Protein AF-A0A553FV19-F1 (afdb_monomer)

Foldseek 3Di:
DPPQDPVRVVLLVVLVVVVVVLQVQLQCQQLVVWQLVVLVVVLVVVVVVDDDDPSPVSSVVSSVVSSVRSSVVSNVVNVVSVVVSVVVVVVVLVVVCLVCQVVQHWRDDDQWTWHADPVRAIEIEGPDQQDPDPDDDPVSQVVVQVVSVVVVVVSCVDPVVVVSLQPHWYKYFYDHPDPDPDGPDIDTDHSDD

Nearest PDB structures (foldseek):
  4nzv-assembly1_B  TM=3.426E-01  e=8.659E+00  Thermotoga maritima MSB8

Solvent-accessible surface area (backbone atoms only — not comparable to full-atom values): 10678 Å² total; per-residue (Å²): 126,82,82,65,49,72,68,53,51,53,44,50,63,54,44,61,61,45,61,80,39,48,68,63,49,19,41,46,57,3,21,58,68,39,7,44,55,52,23,50,53,53,48,55,58,47,60,78,73,54,92,73,99,51,65,66,63,53,47,49,52,35,39,50,52,30,28,56,54,11,38,55,51,10,47,52,52,49,54,55,53,50,52,53,51,52,52,51,53,49,53,56,50,50,54,52,34,54,52,35,26,74,73,60,36,74,25,80,54,98,58,34,32,34,30,45,46,98,86,59,28,37,39,38,30,63,61,63,78,87,63,96,57,100,72,81,48,73,65,58,55,49,54,50,46,53,47,51,52,50,54,50,54,57,54,48,70,38,69,67,54,31,63,71,43,57,87,31,51,31,35,42,36,36,63,70,78,58,93,63,92,63,59,79,42,75,46,81,44,75,61,78,131

Secondary structure (DSSP, 8-state):
-----HHHHHHHHHHHHHHTTHHHHHIIIIIIIIIHHHHHHHHHHHHTT--SS-HHHHHHHHHHHHHHHHHHHHHHHHHHHHHHHHHHHHHHHHHHHHHHHHTTPPEEETTEEEEE-TTSPEEEEE-S----SSS--HHHHHHHHHHHHHHHHHHTTSHHHHHHHTTSEEEEEE--SSS--S-SEEEEEE---

Sequence (193 aa):
MKELNEKQEAFYTKWEQRRKKKWSYVFLQGSVYWGIPVALINFFIESQIEQEDMQFLRFLIYLLTFGIGGIWIGLSSYKRVDASYLALQDDDEIERGISEISKGNTWNYENLLIRQDIQKALIVQNDLLWFDDDQISAQQTDECFEQLMSDFSRLQKNKQFQQYAKHREVKIQVFDNSENEIPLKEKVVYTVC

Mean predicted aligned error: 10.63 Å

Radius of gyration: 26.41 Å; Cα contacts (8 Å, |Δi|>4): 235; chains: 1; bounding box: 60×36×71 Å

pLDDT: mean 83.48, std 10.31, range [43.62, 93.94]

Structure (mmCIF, N/CA/C/O backbone):
data_AF-A0A553FV19-F1
#
_entry.id   AF-A0A553FV19-F1
#
loop_
_atom_site.group_PDB
_atom_site.id
_atom_site.type_symbol
_atom_site.label_atom_id
_atom_site.label_alt_id
_atom_site.label_comp_id
_atom_site.label_asym_id
_atom_site.label_entity_id
_atom_site.label_seq_id
_atom_site.pdbx_PDB_ins_code
_atom_site.Cartn_x
_atom_site.Cartn_y
_atom_site.Cartn_z
_atom_site.occupancy
_atom_site.B_iso_or_equiv
_atom_site.auth_seq_id
_atom_site.auth_comp_id
_atom_site.auth_asym_id
_atom_site.auth_atom_id
_atom_site.pdbx_PDB_model_num
ATOM 1 N N . MET A 1 1 ? -18.075 6.273 -2.280 1.00 43.62 1 MET A N 1
ATOM 2 C CA . MET A 1 1 ? -17.156 5.973 -3.388 1.00 43.62 1 MET A CA 1
ATOM 3 C C . MET A 1 1 ? -16.878 7.282 -4.083 1.00 43.62 1 MET A C 1
ATOM 5 O O . MET A 1 1 ? -17.820 7.858 -4.620 1.00 43.62 1 MET A O 1
ATOM 9 N N . LYS A 1 2 ? -15.641 7.788 -4.033 1.00 49.22 2 LYS A N 1
ATOM 10 C CA . LYS A 1 2 ? -15.194 8.699 -5.090 1.00 49.22 2 LYS A CA 1
ATOM 11 C C . LYS A 1 2 ? -15.482 8.001 -6.415 1.00 49.22 2 LYS A C 1
ATOM 13 O O . LYS A 1 2 ? -15.087 6.851 -6.590 1.00 49.22 2 LYS A O 1
ATOM 18 N N . GLU A 1 3 ? -16.208 8.648 -7.316 1.00 48.66 3 GLU A N 1
ATOM 19 C CA . GLU A 1 3 ? -16.213 8.185 -8.698 1.00 48.66 3 GLU A CA 1
ATOM 20 C C . GLU A 1 3 ? -14.765 8.290 -9.174 1.00 48.66 3 GLU A C 1
ATOM 22 O O . GLU A 1 3 ? -14.228 9.390 -9.338 1.00 48.66 3 GLU A O 1
ATOM 27 N N . LEU A 1 4 ? -14.098 7.139 -9.289 1.00 60.16 4 LEU A N 1
ATOM 28 C CA . LEU A 1 4 ? -12.822 7.059 -9.974 1.00 60.16 4 LEU A CA 1
ATOM 29 C C . LEU A 1 4 ? -13.063 7.666 -11.349 1.00 60.16 4 LEU A C 1
ATOM 31 O O . LEU A 1 4 ? -13.969 7.259 -12.074 1.00 60.16 4 LEU A O 1
ATOM 35 N N . ASN A 1 5 ? -12.272 8.674 -11.703 1.00 73.94 5 ASN A N 1
ATOM 36 C CA . ASN A 1 5 ? -12.310 9.183 -13.063 1.00 73.94 5 ASN A CA 1
ATOM 37 C C . ASN A 1 5 ? -12.036 7.993 -13.999 1.00 73.94 5 ASN A C 1
ATOM 39 O O . ASN A 1 5 ? -11.168 7.177 -13.683 1.00 73.94 5 ASN A O 1
ATOM 43 N N . GLU A 1 6 ? -12.701 7.904 -15.152 1.00 73.75 6 GLU A N 1
ATOM 44 C CA . GLU A 1 6 ? -12.475 6.843 -16.151 1.00 73.75 6 GLU A CA 1
ATOM 45 C C . GLU A 1 6 ? -10.972 6.598 -16.412 1.00 73.75 6 GLU A C 1
ATOM 47 O O . GLU A 1 6 ? -10.518 5.472 -16.623 1.00 73.75 6 GLU A O 1
ATOM 52 N N . LYS A 1 7 ? -10.155 7.659 -16.331 1.00 70.75 7 LYS A N 1
ATOM 53 C CA . LYS A 1 7 ? -8.689 7.587 -16.434 1.00 70.75 7 LYS A CA 1
ATOM 54 C C . LYS A 1 7 ? -8.017 6.802 -15.302 1.00 70.75 7 LYS A C 1
ATOM 56 O O . LYS A 1 7 ? -7.036 6.106 -15.561 1.00 70.75 7 LYS A O 1
ATOM 61 N N . GLN A 1 8 ? -8.489 6.942 -14.066 1.00 70.50 8 GLN A N 1
ATOM 62 C CA . GLN A 1 8 ? -7.958 6.251 -12.889 1.00 70.50 8 GLN A CA 1
ATOM 63 C C . GLN A 1 8 ? -8.361 4.778 -12.898 1.00 70.50 8 GLN A C 1
ATOM 65 O O . GLN A 1 8 ? -7.503 3.922 -12.709 1.00 70.50 8 GLN A O 1
ATOM 70 N N . GLU A 1 9 ? -9.614 4.466 -13.223 1.00 74.88 9 GLU A N 1
ATOM 71 C CA . GLU A 1 9 ? -10.091 3.082 -13.341 1.00 74.88 9 GLU A CA 1
ATOM 72 C C . GLU A 1 9 ? -9.362 2.323 -14.468 1.00 74.88 9 GLU A C 1
ATOM 74 O O . GLU A 1 9 ? -8.873 1.199 -14.292 1.00 74.88 9 GLU A O 1
ATOM 79 N N . ALA A 1 10 ? -9.170 2.986 -15.614 1.00 79.88 10 ALA A N 1
ATOM 80 C CA . ALA A 1 10 ? -8.362 2.452 -16.703 1.00 79.88 10 ALA A CA 1
ATOM 81 C C . ALA A 1 10 ? -6.883 2.287 -16.313 1.00 79.88 10 ALA A C 1
ATOM 83 O O . ALA A 1 10 ? -6.233 1.350 -16.785 1.00 79.88 10 ALA A O 1
ATOM 84 N N . PHE A 1 11 ? -6.330 3.181 -15.484 1.00 83.56 11 PHE A N 1
ATOM 85 C CA . PHE A 1 11 ? -4.976 3.039 -14.946 1.00 83.56 11 PHE A CA 1
ATOM 86 C C . PHE A 1 11 ? -4.872 1.818 -14.027 1.00 83.56 11 PHE A C 1
ATOM 88 O O . PHE A 1 11 ? -3.982 1.000 -14.250 1.00 83.56 11 PHE A O 1
ATOM 95 N N . TYR A 1 12 ? -5.796 1.653 -13.078 1.00 77.81 12 TYR A N 1
ATOM 96 C CA . TYR A 1 12 ? -5.850 0.528 -12.140 1.00 77.81 12 TYR A CA 1
ATOM 97 C C . TYR A 1 12 ? -5.850 -0.817 -12.859 1.00 77.81 12 TYR A C 1
ATOM 99 O O . TYR A 1 12 ? -4.922 -1.613 -12.707 1.00 77.81 12 TYR A O 1
ATOM 107 N N . THR A 1 13 ? -6.841 -1.020 -13.726 1.00 80.62 13 THR A N 1
ATOM 108 C CA . THR A 1 13 ? -7.038 -2.288 -14.439 1.00 80.62 13 THR A CA 1
ATOM 109 C C . THR A 1 13 ? -5.826 -2.629 -15.312 1.00 80.62 13 THR A C 1
ATOM 111 O O . THR A 1 13 ? -5.372 -3.774 -15.380 1.00 80.62 13 THR A O 1
ATOM 114 N N . LYS A 1 14 ? -5.240 -1.622 -15.977 1.00 84.56 14 LYS A N 1
ATOM 115 C CA . LYS A 1 14 ? -4.043 -1.818 -16.808 1.00 84.56 14 LYS A CA 1
ATOM 116 C C . LYS A 1 14 ? -2.791 -2.056 -15.969 1.00 84.56 14 LYS A C 1
ATOM 118 O O . LYS A 1 14 ? -1.930 -2.832 -16.389 1.00 84.56 14 LYS A O 1
ATOM 123 N N . TRP A 1 15 ? -2.638 -1.373 -14.835 1.00 88.38 15 TRP A N 1
ATOM 124 C CA . TRP A 1 15 ? -1.456 -1.509 -13.987 1.00 88.38 15 TRP A CA 1
ATOM 125 C C . TRP A 1 15 ? -1.430 -2.853 -13.270 1.00 88.38 15 TRP A C 1
ATOM 127 O O . TRP A 1 15 ? -0.384 -3.498 -13.263 1.00 88.38 15 TRP A O 1
ATOM 137 N N . GLU A 1 16 ? -2.573 -3.341 -12.789 1.00 86.75 16 GLU A N 1
ATOM 138 C CA . GLU A 1 16 ? -2.696 -4.662 -12.167 1.00 86.75 16 GLU A CA 1
ATOM 139 C C . GLU A 1 16 ? -2.162 -5.775 -13.092 1.00 86.75 16 GLU A C 1
ATOM 141 O O . GLU A 1 16 ? -1.359 -6.625 -12.690 1.00 86.75 16 GLU A O 1
ATOM 146 N N . GLN A 1 17 ? -2.521 -5.723 -14.378 1.00 86.06 17 GLN A N 1
ATOM 147 C CA . GLN A 1 17 ? -2.015 -6.657 -15.387 1.00 86.06 17 GLN A CA 1
ATOM 148 C C . GLN A 1 17 ? -0.510 -6.487 -15.652 1.00 86.06 17 GLN A C 1
ATOM 150 O O . GLN A 1 17 ? 0.209 -7.474 -15.832 1.00 86.06 17 GLN A O 1
ATOM 155 N N . ARG A 1 18 ? -0.012 -5.244 -15.680 1.00 85.94 18 ARG A N 1
ATOM 156 C CA . ARG A 1 18 ? 1.409 -4.931 -15.930 1.00 85.94 18 ARG A CA 1
ATOM 157 C C . ARG A 1 18 ? 2.309 -5.327 -14.762 1.00 85.94 18 ARG A C 1
ATOM 159 O O . ARG A 1 18 ? 3.419 -5.798 -15.004 1.00 85.94 18 ARG A O 1
ATOM 166 N N . ARG A 1 19 ? 1.823 -5.217 -13.523 1.00 85.50 19 ARG A N 1
ATOM 167 C CA . ARG A 1 19 ? 2.532 -5.596 -12.291 1.00 85.50 19 ARG A CA 1
ATOM 168 C C . ARG A 1 19 ? 2.966 -7.063 -12.306 1.00 85.50 19 ARG A C 1
ATOM 170 O O . ARG A 1 19 ? 4.108 -7.379 -11.981 1.00 85.50 19 ARG A O 1
ATOM 177 N N . LYS A 1 20 ? 2.097 -7.953 -12.804 1.00 89.12 20 LYS A N 1
ATOM 178 C CA . LYS A 1 20 ? 2.387 -9.392 -12.978 1.00 89.12 20 LYS A CA 1
ATOM 179 C C . LYS A 1 20 ? 3.544 -9.658 -13.952 1.00 89.12 20 LYS A C 1
ATOM 181 O O . LYS A 1 20 ? 4.182 -10.702 -13.880 1.00 89.12 20 LYS A O 1
ATOM 186 N N . LYS A 1 21 ? 3.848 -8.711 -14.848 1.00 90.31 21 LYS A N 1
ATOM 187 C CA . LYS A 1 21 ? 4.920 -8.792 -15.855 1.00 90.31 21 LYS A CA 1
ATOM 188 C C . LYS A 1 21 ? 6.006 -7.735 -15.617 1.00 90.31 21 LYS A C 1
ATOM 190 O O . LYS A 1 21 ? 6.441 -7.060 -16.551 1.00 90.31 21 LYS A O 1
ATOM 195 N N . LYS A 1 22 ? 6.468 -7.610 -14.366 1.00 89.31 22 LYS A N 1
ATOM 196 C CA . LYS A 1 22 ? 7.481 -6.630 -13.925 1.00 89.31 22 LYS A CA 1
ATOM 197 C C . LYS A 1 22 ? 8.667 -6.497 -14.884 1.00 89.31 22 LYS A C 1
ATOM 199 O O . LYS A 1 22 ? 8.956 -5.397 -15.347 1.00 89.31 22 LYS A O 1
ATOM 204 N N . TRP A 1 23 ? 9.344 -7.600 -15.206 1.00 90.56 23 TRP A N 1
ATOM 205 C CA . TRP A 1 23 ? 10.540 -7.563 -16.056 1.00 90.56 23 TRP A CA 1
ATOM 206 C C . TRP A 1 23 ? 10.242 -7.121 -17.487 1.00 90.56 23 TRP A C 1
ATOM 208 O O . TRP A 1 23 ? 11.022 -6.367 -18.061 1.00 90.56 23 TRP A O 1
ATOM 218 N N . SER A 1 24 ? 9.086 -7.499 -18.036 1.00 91.25 24 SER A N 1
ATOM 219 C CA . SER A 1 24 ? 8.654 -7.027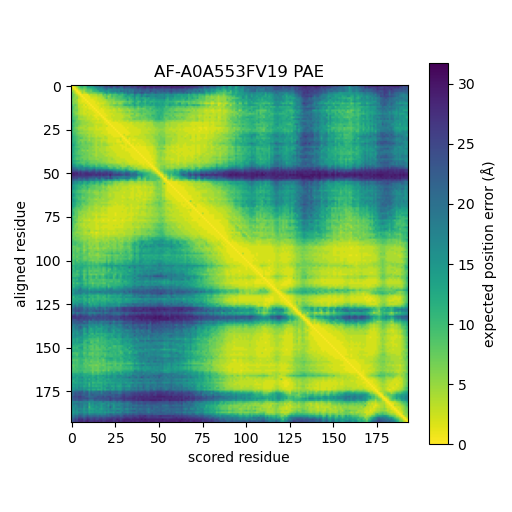 -19.353 1.00 91.25 24 SER A CA 1
ATOM 220 C C . SER A 1 24 ? 8.411 -5.517 -19.356 1.00 91.25 24 SER A C 1
ATOM 222 O O . SER A 1 24 ? 8.826 -4.841 -20.290 1.00 91.25 24 SER A O 1
ATOM 224 N N . TYR A 1 25 ? 7.791 -4.970 -18.303 1.00 92.00 25 TYR A N 1
ATOM 225 C CA . TYR A 1 25 ? 7.606 -3.522 -18.169 1.00 92.00 25 TYR A CA 1
ATOM 226 C C . TYR A 1 25 ? 8.943 -2.785 -18.042 1.00 92.00 25 TYR A C 1
ATOM 228 O O . TYR A 1 25 ? 9.172 -1.808 -18.750 1.00 92.00 25 TYR A O 1
ATOM 236 N N . VAL A 1 26 ? 9.830 -3.270 -17.168 1.00 92.00 26 VAL A N 1
ATOM 237 C CA . VAL A 1 26 ? 11.162 -2.688 -16.942 1.00 92.00 26 VAL A CA 1
ATOM 238 C C . VAL A 1 26 ? 11.979 -2.683 -18.230 1.00 92.00 26 VAL A C 1
ATOM 240 O O . VAL A 1 26 ? 12.574 -1.664 -18.562 1.00 92.00 26 VAL A O 1
ATOM 243 N N . PHE A 1 27 ? 11.971 -3.784 -18.980 1.00 91.69 27 PHE A N 1
ATOM 244 C CA . PHE A 1 27 ? 12.678 -3.879 -20.252 1.00 91.69 27 PHE A CA 1
ATOM 245 C C . PHE A 1 27 ? 12.091 -2.935 -21.308 1.00 91.69 27 PHE A C 1
ATOM 247 O O . PHE A 1 27 ? 12.831 -2.209 -21.967 1.00 91.69 27 PHE A O 1
ATOM 254 N N . LEU A 1 28 ? 10.761 -2.892 -21.443 1.00 90.62 28 LEU A N 1
ATOM 255 C CA . LEU A 1 28 ? 10.096 -2.043 -22.430 1.00 90.62 28 LEU A CA 1
ATOM 256 C C . LEU A 1 28 ? 10.312 -0.549 -22.131 1.00 90.62 28 LEU A C 1
ATOM 258 O O . LEU A 1 28 ? 10.735 0.207 -22.997 1.00 90.62 28 LEU A O 1
ATOM 262 N N . GLN A 1 29 ? 10.055 -0.119 -20.896 1.00 88.94 29 GLN A N 1
ATOM 263 C CA . GLN A 1 29 ? 10.184 1.287 -20.500 1.00 88.94 29 GLN A CA 1
ATOM 264 C C . GLN A 1 29 ? 11.634 1.732 -20.351 1.00 88.94 29 GLN A C 1
ATOM 266 O O . GLN A 1 29 ? 11.970 2.871 -20.654 1.00 88.94 29 GLN A O 1
ATOM 271 N N . GLY A 1 30 ? 12.485 0.835 -19.868 1.00 90.88 30 GLY A N 1
ATOM 272 C CA . GLY A 1 30 ? 13.884 1.112 -19.613 1.00 90.88 30 GLY A CA 1
ATOM 273 C C . GLY A 1 30 ? 14.743 0.955 -20.856 1.00 90.88 30 GLY A C 1
ATOM 274 O O . GLY A 1 30 ? 15.310 1.914 -21.362 1.00 90.88 30 GLY A O 1
ATOM 275 N N . SER A 1 31 ? 14.861 -0.264 -21.366 1.00 90.06 31 SER A N 1
ATOM 276 C CA . SER A 1 31 ? 15.775 -0.560 -22.469 1.00 90.06 31 SER A CA 1
ATOM 277 C C . SER A 1 31 ? 15.197 -0.152 -23.824 1.00 90.06 31 SER A C 1
ATOM 279 O O . SER A 1 31 ? 15.907 0.464 -24.608 1.00 90.06 31 SER A O 1
ATOM 281 N N . VAL A 1 32 ? 13.920 -0.438 -24.105 1.00 90.25 32 VAL A N 1
ATOM 282 C CA . VAL A 1 32 ? 13.342 -0.198 -25.443 1.00 90.25 32 VAL A CA 1
ATOM 283 C C . VAL A 1 32 ? 12.969 1.266 -25.669 1.00 90.25 32 VAL A C 1
ATOM 285 O O . VAL A 1 32 ? 13.338 1.824 -26.695 1.00 90.25 32 VAL A O 1
ATOM 288 N N . TYR A 1 33 ? 12.261 1.905 -24.736 1.00 90.12 33 TYR A N 1
ATOM 289 C CA . TYR A 1 33 ? 11.826 3.298 -24.903 1.00 90.12 33 TYR A CA 1
ATOM 290 C C . TYR A 1 33 ? 12.863 4.339 -24.498 1.00 90.12 33 TYR A C 1
ATOM 292 O O . TYR A 1 33 ? 12.739 5.490 -24.909 1.00 90.12 33 TYR A O 1
ATOM 300 N N . TRP A 1 34 ? 13.875 3.962 -23.717 1.00 90.25 34 TRP A N 1
ATOM 301 C CA . TRP A 1 34 ? 14.897 4.904 -23.269 1.00 90.25 34 TRP A CA 1
ATOM 302 C C . TRP A 1 34 ? 16.298 4.495 -23.730 1.00 90.25 34 TRP A C 1
ATOM 304 O O . TRP A 1 34 ? 16.927 5.233 -24.482 1.00 90.25 34 TRP A O 1
ATOM 314 N N . GLY A 1 35 ? 16.762 3.296 -23.373 1.00 89.50 35 GLY A N 1
ATOM 315 C CA . GLY A 1 35 ? 18.122 2.834 -23.671 1.00 89.50 35 GLY A CA 1
ATOM 316 C C . GLY A 1 35 ? 18.469 2.814 -25.163 1.00 89.50 35 GLY A C 1
ATOM 317 O O . GLY A 1 35 ? 19.481 3.383 -25.561 1.00 89.50 35 GLY A O 1
ATOM 318 N N . ILE A 1 36 ? 17.622 2.207 -26.001 1.00 89.69 36 ILE A N 1
ATOM 319 C CA . ILE A 1 36 ? 17.848 2.108 -27.452 1.00 89.69 36 ILE A CA 1
ATOM 320 C C . ILE A 1 36 ? 17.799 3.491 -28.127 1.00 89.69 36 ILE A C 1
ATOM 322 O O . ILE A 1 36 ? 18.748 3.812 -28.841 1.00 89.69 36 ILE A O 1
ATOM 326 N N . PRO A 1 37 ? 16.778 4.346 -27.908 1.00 92.94 37 PRO A N 1
ATOM 327 C CA . PRO A 1 37 ? 16.766 5.695 -28.470 1.00 92.94 37 PRO A CA 1
ATOM 328 C C . PRO A 1 37 ? 17.980 6.530 -28.067 1.00 92.94 37 PRO A C 1
ATOM 330 O O . PRO A 1 37 ? 18.573 7.187 -28.917 1.00 92.94 37 PRO A O 1
ATOM 333 N N . VAL A 1 38 ? 18.394 6.472 -26.798 1.00 91.69 38 VAL A N 1
ATOM 334 C CA . VAL A 1 38 ? 19.574 7.206 -26.319 1.00 91.69 38 VAL A CA 1
ATOM 335 C C . VAL A 1 38 ? 20.852 6.667 -26.962 1.00 91.69 38 VAL A C 1
ATOM 337 O O . VAL A 1 38 ? 21.684 7.464 -27.396 1.00 91.69 38 VAL A O 1
ATOM 340 N N . ALA A 1 39 ? 20.995 5.345 -27.092 1.00 91.19 39 ALA A N 1
ATOM 341 C CA . ALA A 1 39 ? 22.121 4.735 -27.797 1.00 91.19 39 ALA A CA 1
ATOM 342 C C . ALA A 1 39 ? 22.187 5.176 -29.262 1.00 91.19 39 ALA A C 1
ATOM 344 O O . ALA A 1 39 ? 23.255 5.547 -29.738 1.00 91.19 39 ALA A O 1
ATOM 345 N N . LEU A 1 40 ? 21.046 5.183 -29.959 1.00 90.19 40 LEU A N 1
ATOM 346 C CA . LEU A 1 40 ? 20.956 5.624 -31.349 1.00 90.19 40 LEU A CA 1
ATOM 347 C C . LEU A 1 40 ? 21.338 7.097 -31.493 1.00 90.19 40 LEU A C 1
ATOM 349 O O . LEU A 1 40 ? 22.158 7.422 -32.342 1.00 90.19 40 LEU A O 1
ATOM 353 N N . ILE A 1 41 ? 20.792 7.983 -30.654 1.00 90.75 41 ILE A N 1
ATOM 354 C CA . ILE A 1 41 ? 21.096 9.420 -30.704 1.00 90.75 41 ILE A CA 1
ATOM 355 C C . ILE A 1 41 ? 22.592 9.669 -30.483 1.00 90.75 41 ILE A C 1
ATOM 357 O O . ILE A 1 41 ? 23.204 10.394 -31.264 1.00 90.75 41 ILE A O 1
ATOM 361 N N . ASN A 1 42 ? 23.188 9.051 -29.458 1.00 88.25 42 ASN A N 1
ATOM 362 C CA . ASN A 1 42 ? 24.617 9.214 -29.179 1.00 88.25 42 ASN A CA 1
ATOM 363 C C . ASN A 1 42 ? 25.476 8.679 -30.326 1.00 88.25 42 ASN A C 1
ATOM 365 O O . ASN A 1 42 ? 26.388 9.367 -30.777 1.00 88.25 42 ASN A O 1
ATOM 369 N N . PHE A 1 43 ? 25.131 7.503 -30.853 1.00 88.12 43 PHE A N 1
ATOM 370 C CA . PHE A 1 43 ? 25.820 6.926 -31.999 1.00 88.12 43 PHE A CA 1
ATOM 371 C C . PHE A 1 43 ? 25.748 7.835 -33.234 1.00 88.12 43 PHE A C 1
ATOM 373 O O . PHE A 1 43 ? 26.764 8.063 -33.885 1.00 88.12 43 PHE A O 1
ATOM 380 N N . PHE A 1 44 ? 24.577 8.405 -33.541 1.00 86.12 44 PHE A N 1
ATOM 381 C CA . PHE A 1 44 ? 24.431 9.328 -34.666 1.00 86.12 44 PHE A CA 1
ATOM 382 C C . PHE A 1 44 ? 25.269 10.595 -34.488 1.00 86.12 44 PHE A C 1
ATOM 384 O O . PHE A 1 44 ? 25.926 11.003 -35.441 1.00 86.12 44 PHE A O 1
ATOM 391 N N . ILE A 1 45 ? 25.291 11.189 -33.291 1.00 85.88 45 ILE A N 1
ATOM 392 C CA . ILE A 1 45 ? 26.093 12.389 -33.010 1.00 85.88 45 ILE A CA 1
ATOM 393 C C . ILE A 1 45 ? 27.584 12.105 -33.220 1.00 85.88 45 ILE A C 1
ATOM 395 O O . ILE A 1 45 ? 28.256 12.857 -33.919 1.00 85.88 45 ILE A O 1
ATOM 399 N N . GLU A 1 46 ? 28.095 11.006 -32.667 1.00 82.62 46 GLU A N 1
ATOM 400 C CA . GLU A 1 46 ? 29.516 10.660 -32.782 1.00 82.62 46 GLU A CA 1
ATOM 401 C C . GLU A 1 46 ? 29.904 10.248 -34.206 1.00 82.62 46 GLU A C 1
ATOM 403 O O . GLU A 1 46 ? 30.973 10.617 -34.683 1.00 82.62 46 GLU A O 1
ATOM 408 N N . SER A 1 47 ? 29.011 9.570 -34.936 1.00 79.62 47 SER A N 1
ATOM 409 C CA . SER A 1 47 ? 29.255 9.177 -36.332 1.00 79.62 47 SER A CA 1
ATOM 410 C C . SER A 1 47 ? 29.426 10.361 -37.294 1.00 79.62 47 SER A C 1
ATOM 412 O O . SER A 1 47 ? 30.017 10.202 -38.358 1.00 79.62 47 SER A O 1
ATOM 414 N N . GLN A 1 48 ? 28.920 11.547 -36.935 1.00 80.12 48 GLN A N 1
ATOM 415 C CA . GLN A 1 48 ? 29.136 12.784 -37.697 1.00 80.12 48 GLN A CA 1
ATOM 416 C C . GLN A 1 48 ? 30.496 13.433 -37.390 1.00 80.12 48 GLN A C 1
ATOM 418 O O . GLN A 1 48 ? 30.920 14.323 -38.124 1.00 80.12 48 GLN A O 1
ATOM 423 N N . ILE A 1 49 ? 31.157 13.022 -36.303 1.00 74.81 49 ILE A N 1
ATOM 424 C CA . ILE A 1 49 ? 32.379 13.640 -35.775 1.00 74.81 49 ILE A CA 1
ATOM 425 C C . ILE A 1 49 ? 33.615 12.779 -36.077 1.00 74.81 49 ILE A C 1
ATOM 427 O O . ILE A 1 49 ? 34.658 13.331 -36.418 1.00 74.81 49 ILE A O 1
ATOM 431 N N . GLU A 1 50 ? 33.513 11.447 -36.004 1.00 66.38 50 GLU A N 1
ATOM 432 C CA . GLU A 1 50 ? 34.643 10.531 -36.223 1.00 66.38 50 GLU A CA 1
ATOM 433 C C . GLU A 1 50 ? 34.466 9.660 -37.485 1.00 66.38 50 GLU A C 1
ATOM 435 O O . GLU A 1 50 ? 33.572 8.815 -37.569 1.00 66.38 50 GLU A O 1
ATOM 440 N N . GLN A 1 51 ? 35.358 9.830 -38.469 1.00 62.50 51 GLN A N 1
ATOM 441 C CA . GLN A 1 51 ? 35.549 8.899 -39.589 1.00 62.50 51 GLN A CA 1
ATOM 442 C C . GLN A 1 51 ? 36.647 7.894 -39.213 1.00 62.50 51 GLN A C 1
ATOM 444 O O . GLN A 1 51 ? 37.806 8.269 -39.300 1.00 62.50 51 GLN A O 1
ATOM 449 N N . GLU A 1 52 ? 36.301 6.664 -38.790 1.00 60.81 52 GLU A N 1
ATOM 450 C CA . GLU A 1 52 ? 37.083 5.431 -39.069 1.00 60.81 52 GLU A CA 1
ATOM 451 C C . GLU A 1 52 ? 36.483 4.117 -38.484 1.00 60.81 52 GLU A C 1
ATOM 453 O O . GLU A 1 52 ? 36.087 4.015 -37.319 1.00 60.81 52 GLU A O 1
ATOM 458 N N . ASP A 1 53 ? 36.422 3.109 -39.367 1.00 61.00 53 ASP A N 1
ATOM 459 C CA . ASP A 1 53 ? 36.510 1.631 -39.309 1.00 61.00 53 ASP A CA 1
ATOM 460 C C . ASP A 1 53 ? 35.918 0.748 -38.186 1.00 61.00 53 ASP A C 1
ATOM 462 O O . ASP A 1 53 ? 35.735 -0.448 -38.421 1.00 61.00 53 ASP A O 1
ATOM 466 N N . MET A 1 54 ? 35.516 1.249 -37.011 1.00 63.12 54 MET A N 1
ATOM 467 C CA . MET A 1 54 ? 34.898 0.405 -35.954 1.00 63.12 54 MET A CA 1
ATOM 468 C C . MET A 1 54 ? 33.488 0.837 -35.528 1.00 63.12 54 MET A C 1
ATOM 470 O O . MET A 1 54 ? 33.094 0.693 -34.367 1.00 63.12 54 MET A O 1
ATOM 474 N N . GLN A 1 55 ? 32.687 1.328 -36.473 1.00 75.69 55 GLN A N 1
ATOM 475 C CA . GLN A 1 55 ? 31.340 1.846 -36.198 1.00 75.69 55 GLN A CA 1
ATOM 476 C C . GLN A 1 55 ? 30.405 0.799 -35.561 1.00 75.69 55 GLN A C 1
ATOM 478 O O . GLN A 1 55 ? 29.659 1.114 -34.635 1.00 75.69 55 GLN A O 1
ATOM 483 N N . PHE A 1 56 ? 30.479 -0.468 -35.983 1.00 81.19 56 PHE A N 1
ATOM 484 C CA . PHE A 1 56 ? 29.589 -1.512 -35.463 1.00 81.19 56 PHE A CA 1
ATOM 485 C C . PHE A 1 56 ? 29.903 -1.920 -34.013 1.00 81.19 56 PHE A C 1
ATOM 487 O O . PHE A 1 56 ? 28.991 -2.046 -33.197 1.00 81.19 56 PHE A O 1
ATOM 494 N N . LEU A 1 57 ? 31.184 -2.093 -33.660 1.00 84.12 57 LEU A N 1
ATOM 495 C CA . LEU A 1 57 ? 31.573 -2.471 -32.295 1.00 84.12 57 LEU A CA 1
ATOM 496 C C . LEU A 1 57 ? 31.227 -1.360 -31.294 1.00 84.12 57 LEU A C 1
ATOM 498 O O . LEU A 1 57 ? 30.693 -1.644 -30.223 1.00 84.12 57 LEU A O 1
ATOM 502 N N . ARG A 1 58 ? 31.461 -0.093 -31.662 1.00 83.56 58 ARG A N 1
ATOM 503 C CA . ARG A 1 58 ? 31.065 1.058 -30.836 1.00 83.56 58 ARG A CA 1
ATOM 504 C C . ARG A 1 58 ? 29.555 1.146 -30.660 1.00 83.56 58 ARG A C 1
ATOM 506 O O . ARG A 1 58 ? 29.086 1.355 -29.544 1.00 83.56 58 ARG A O 1
ATOM 513 N N . PHE A 1 59 ? 28.789 0.910 -31.724 1.00 85.56 59 PHE A N 1
ATOM 514 C CA . PHE A 1 59 ? 27.333 0.849 -31.629 1.00 85.56 59 PHE A CA 1
ATOM 515 C C . PHE A 1 59 ? 26.864 -0.221 -30.630 1.00 85.56 59 PHE A C 1
ATOM 517 O O . PHE A 1 59 ? 26.003 0.055 -29.795 1.00 85.56 59 PHE A O 1
ATOM 524 N N . LEU A 1 60 ? 27.466 -1.416 -30.653 1.00 88.62 60 LEU A N 1
ATOM 525 C CA . LEU A 1 60 ? 27.160 -2.468 -29.677 1.00 88.62 60 LEU A CA 1
ATOM 526 C C . LEU A 1 60 ? 27.507 -2.053 -28.243 1.00 88.62 60 LEU A C 1
ATOM 528 O O . LEU A 1 60 ? 26.714 -2.301 -27.334 1.00 88.62 60 LEU A O 1
ATOM 532 N N . ILE A 1 61 ? 28.649 -1.391 -28.030 1.00 88.88 61 ILE A N 1
ATOM 533 C CA . ILE A 1 61 ? 29.036 -0.864 -26.713 1.00 88.88 61 ILE A CA 1
ATOM 534 C C . ILE A 1 61 ? 27.996 0.147 -26.216 1.00 88.88 61 ILE A C 1
ATOM 536 O O . ILE A 1 61 ? 27.566 0.057 -25.063 1.00 88.88 61 ILE A O 1
ATOM 540 N N . TYR A 1 62 ? 27.528 1.059 -27.072 1.00 88.19 62 TYR A N 1
ATOM 541 C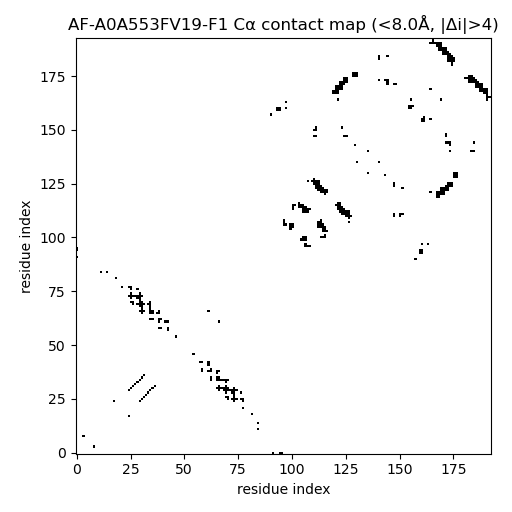 CA . TYR A 1 62 ? 26.470 2.003 -26.710 1.00 88.19 62 TYR A CA 1
ATOM 542 C C . TYR A 1 62 ? 25.154 1.314 -26.387 1.00 88.19 62 TYR A C 1
ATOM 544 O O . TYR A 1 62 ? 24.537 1.614 -25.363 1.00 88.19 62 TYR A O 1
ATOM 552 N N . LEU A 1 63 ? 24.743 0.356 -27.211 1.00 89.38 63 LEU A N 1
ATOM 553 C CA . LEU A 1 63 ? 23.502 -0.378 -27.007 1.00 89.38 63 LEU A CA 1
ATOM 554 C C . LEU A 1 63 ? 23.523 -1.167 -25.691 1.00 89.38 63 LEU A C 1
ATOM 556 O O . LEU A 1 63 ? 22.530 -1.163 -24.966 1.00 89.38 63 LEU A O 1
ATOM 560 N N . LEU A 1 64 ? 24.653 -1.783 -25.335 1.00 90.88 64 LEU A N 1
ATOM 561 C CA . LEU A 1 64 ? 24.814 -2.469 -24.051 1.00 90.88 64 LEU A CA 1
ATOM 562 C C . LEU A 1 64 ? 24.839 -1.486 -22.877 1.00 90.88 64 LEU A C 1
ATOM 564 O O . LEU A 1 64 ? 24.120 -1.683 -21.899 1.00 90.88 64 LEU A O 1
ATOM 568 N N . THR A 1 65 ? 25.615 -0.407 -22.980 1.00 90.69 65 THR A N 1
ATOM 569 C CA . THR A 1 65 ? 25.787 0.572 -21.895 1.00 90.69 65 THR A CA 1
ATOM 570 C C . THR A 1 65 ? 24.471 1.281 -21.578 1.00 90.69 65 THR A C 1
ATOM 572 O O . THR A 1 65 ? 24.009 1.270 -20.434 1.00 90.69 65 THR A O 1
ATOM 575 N N . PHE A 1 66 ? 23.807 1.834 -22.594 1.00 90.94 66 PHE A N 1
ATOM 576 C CA . PHE A 1 66 ? 22.506 2.478 -22.425 1.00 90.94 66 PHE A CA 1
ATOM 577 C C . PHE A 1 66 ? 21.373 1.470 -22.227 1.00 90.94 66 PHE A C 1
ATOM 579 O O . PHE A 1 66 ? 20.381 1.801 -21.585 1.00 90.94 66 PHE A O 1
ATOM 586 N N . GLY A 1 67 ? 21.511 0.230 -22.700 1.00 88.44 67 GLY A N 1
ATOM 587 C CA . GLY A 1 67 ? 20.577 -0.856 -22.409 1.00 88.44 67 GLY A CA 1
ATOM 588 C C . GLY A 1 67 ? 20.547 -1.207 -20.921 1.00 88.44 67 GLY A C 1
ATOM 589 O O . GLY A 1 67 ? 19.466 -1.246 -20.330 1.00 88.44 67 GLY A O 1
ATOM 590 N N . ILE A 1 68 ? 21.723 -1.387 -20.304 1.00 89.88 68 ILE A N 1
ATOM 591 C CA . ILE A 1 68 ? 21.885 -1.640 -18.862 1.00 89.88 68 ILE A CA 1
ATOM 592 C C . ILE A 1 68 ? 21.451 -0.416 -18.047 1.00 89.88 68 ILE A C 1
ATOM 594 O O . ILE A 1 68 ? 20.688 -0.555 -17.089 1.00 89.88 68 ILE A O 1
ATOM 598 N N . GLY A 1 69 ? 21.869 0.792 -18.444 1.00 89.88 69 GLY A N 1
ATOM 599 C CA . GLY A 1 69 ? 21.401 2.036 -17.819 1.00 89.88 69 GLY A CA 1
ATOM 600 C C . GLY A 1 69 ? 19.880 2.208 -17.923 1.00 89.88 69 GLY A C 1
ATOM 601 O O . GLY A 1 69 ? 19.215 2.602 -16.964 1.00 89.88 69 GLY A O 1
ATOM 602 N N . GLY A 1 70 ? 19.303 1.806 -19.055 1.00 89.62 70 GLY A N 1
ATOM 603 C CA . GLY A 1 70 ? 17.867 1.772 -19.287 1.00 89.62 70 GLY A CA 1
ATOM 604 C C . GLY A 1 70 ? 17.140 0.866 -18.296 1.00 89.62 70 GLY A C 1
ATOM 605 O O . GLY A 1 70 ? 16.116 1.271 -17.754 1.00 89.62 70 GLY A O 1
ATOM 606 N N . ILE A 1 71 ? 17.681 -0.314 -17.967 1.00 91.50 71 ILE A N 1
ATOM 607 C CA . ILE A 1 71 ? 17.081 -1.217 -16.965 1.00 91.50 71 ILE A CA 1
ATOM 608 C C . ILE A 1 71 ? 16.936 -0.517 -15.607 1.00 91.50 71 ILE A C 1
ATOM 610 O O . ILE A 1 71 ? 15.882 -0.624 -14.977 1.00 91.50 71 ILE A O 1
ATOM 614 N N . TRP A 1 72 ? 17.944 0.245 -15.170 1.00 91.75 72 TRP A N 1
ATOM 615 C CA . TRP A 1 72 ? 17.870 1.020 -13.925 1.00 91.75 72 TRP A CA 1
ATOM 616 C C . TRP A 1 72 ? 16.742 2.055 -13.946 1.00 91.75 72 TRP A C 1
ATOM 618 O O . TRP A 1 72 ? 15.976 2.165 -12.983 1.00 91.75 72 TRP A O 1
ATOM 628 N N . ILE A 1 73 ? 16.582 2.769 -15.059 1.00 90.69 73 ILE A N 1
ATOM 629 C CA . ILE A 1 73 ? 15.495 3.740 -15.244 1.00 90.69 73 ILE A CA 1
ATOM 630 C C . ILE A 1 73 ? 14.133 3.042 -15.269 1.00 90.69 73 ILE A C 1
ATOM 632 O O . ILE A 1 73 ? 13.195 3.496 -14.609 1.00 90.69 73 ILE A O 1
ATOM 636 N N . GLY A 1 74 ? 14.029 1.901 -15.952 1.00 90.62 74 GLY A N 1
ATOM 637 C CA . GLY A 1 74 ? 12.827 1.070 -15.974 1.00 90.62 74 GLY A CA 1
ATOM 638 C C . GLY A 1 74 ? 12.430 0.586 -14.577 1.00 90.62 74 GLY A C 1
ATOM 639 O O . GLY A 1 74 ? 11.255 0.656 -14.214 1.00 90.62 74 GLY A O 1
ATOM 640 N N . LEU A 1 75 ? 13.400 0.162 -13.758 1.00 92.81 75 LEU A N 1
ATOM 641 C CA . LEU A 1 75 ? 13.181 -0.233 -12.362 1.00 92.81 75 LEU A CA 1
ATOM 642 C C . LEU A 1 75 ? 12.708 0.938 -11.499 1.00 92.81 75 LEU A C 1
ATOM 644 O O . LEU A 1 75 ? 11.770 0.777 -10.718 1.00 92.81 75 LEU A O 1
ATOM 648 N N . SER A 1 76 ? 13.334 2.107 -11.641 1.00 91.38 76 SER A N 1
ATOM 649 C CA . SER A 1 76 ? 12.943 3.318 -10.911 1.00 91.38 76 SER A CA 1
ATOM 650 C C . SER A 1 76 ? 11.517 3.753 -11.271 1.00 91.38 76 SER A C 1
ATOM 652 O O . SER A 1 76 ? 10.681 3.968 -10.391 1.00 91.38 76 SER A O 1
ATOM 654 N N . SER A 1 77 ? 11.197 3.772 -12.569 1.00 90.56 77 SER A N 1
ATOM 655 C CA . SER A 1 77 ? 9.853 4.065 -13.075 1.00 90.56 77 SER A CA 1
ATOM 656 C C . SER A 1 77 ? 8.820 3.067 -12.549 1.00 90.56 77 SER A C 1
ATOM 658 O O . SER A 1 77 ? 7.781 3.481 -12.037 1.00 90.56 77 SER A O 1
ATOM 660 N N . TYR A 1 78 ? 9.122 1.763 -12.598 1.00 92.44 78 TYR A N 1
ATOM 661 C CA . TYR A 1 78 ? 8.244 0.725 -12.057 1.00 92.44 78 TYR A CA 1
ATOM 662 C C . TYR A 1 78 ? 7.952 0.957 -10.574 1.00 92.44 78 TYR A C 1
ATOM 664 O O . TYR A 1 78 ? 6.789 0.994 -10.192 1.00 92.44 78 TYR A O 1
ATOM 672 N N . LYS A 1 79 ? 8.988 1.165 -9.747 1.00 90.44 79 LYS A N 1
ATOM 673 C CA . LYS A 1 79 ? 8.817 1.399 -8.304 1.00 90.44 79 LYS A CA 1
ATOM 674 C C . LYS A 1 79 ? 7.942 2.616 -8.022 1.00 90.44 79 LYS A C 1
ATOM 676 O O . LYS A 1 79 ? 7.076 2.549 -7.159 1.00 90.44 79 LYS A O 1
ATOM 681 N N . ARG A 1 80 ? 8.150 3.713 -8.754 1.00 88.94 80 ARG A N 1
ATOM 682 C CA . ARG A 1 80 ? 7.368 4.941 -8.580 1.00 88.94 80 ARG A CA 1
ATOM 683 C C . ARG A 1 80 ? 5.891 4.723 -8.906 1.00 88.94 80 ARG A C 1
ATOM 685 O O . ARG A 1 80 ? 5.040 5.133 -8.129 1.00 88.94 80 ARG A O 1
ATOM 692 N N . VAL A 1 81 ? 5.594 4.083 -10.038 1.00 87.38 81 VAL A N 1
ATOM 693 C CA . VAL A 1 81 ? 4.206 3.836 -10.459 1.00 87.38 81 VAL A CA 1
ATOM 694 C C . VAL A 1 81 ? 3.528 2.802 -9.554 1.00 87.38 81 VAL A C 1
ATOM 696 O O . VAL A 1 81 ? 2.368 2.988 -9.201 1.00 87.38 81 VAL A O 1
ATOM 699 N N . ASP A 1 82 ? 4.251 1.766 -9.117 1.00 89.62 82 ASP A N 1
ATOM 700 C CA . ASP A 1 82 ? 3.733 0.770 -8.170 1.00 89.62 82 ASP A CA 1
ATOM 701 C C . ASP A 1 82 ? 3.405 1.395 -6.811 1.00 89.62 82 ASP A C 1
ATOM 703 O O . ASP A 1 82 ? 2.351 1.119 -6.251 1.00 89.62 82 ASP A O 1
ATOM 707 N N . ALA A 1 83 ? 4.253 2.301 -6.316 1.00 84.50 83 ALA A N 1
ATOM 708 C CA . ALA A 1 83 ? 3.981 3.044 -5.089 1.00 84.50 83 ALA A CA 1
ATOM 709 C C . ALA A 1 83 ? 2.724 3.922 -5.211 1.00 84.50 83 ALA A C 1
ATOM 711 O O . ALA A 1 83 ? 1.913 3.953 -4.293 1.00 84.50 83 ALA A O 1
ATOM 712 N N . SER A 1 84 ? 2.527 4.600 -6.349 1.00 83.38 84 SER A N 1
ATOM 713 C CA . SER A 1 84 ? 1.302 5.374 -6.592 1.00 83.38 84 SER A CA 1
ATOM 714 C C . SER A 1 84 ? 0.056 4.493 -6.661 1.00 83.38 84 SER A C 1
ATOM 716 O O . SER A 1 84 ? -0.981 4.878 -6.138 1.00 83.38 84 SER A O 1
ATOM 718 N N . TYR A 1 85 ? 0.150 3.319 -7.288 1.00 85.12 85 TYR A N 1
ATOM 719 C CA . TYR A 1 85 ? -0.948 2.355 -7.334 1.00 85.12 85 TYR A CA 1
ATOM 720 C C . TYR A 1 85 ? -1.329 1.862 -5.933 1.00 85.12 85 TYR A C 1
ATOM 722 O O . TYR A 1 85 ? -2.504 1.873 -5.586 1.00 85.12 85 TYR A O 1
ATOM 730 N N . LEU A 1 86 ? -0.341 1.471 -5.122 1.00 83.25 86 LEU A N 1
ATOM 731 C CA . LEU A 1 86 ? -0.582 1.000 -3.757 1.00 83.25 86 LEU A CA 1
ATOM 732 C C . LEU A 1 86 ? -1.187 2.097 -2.878 1.00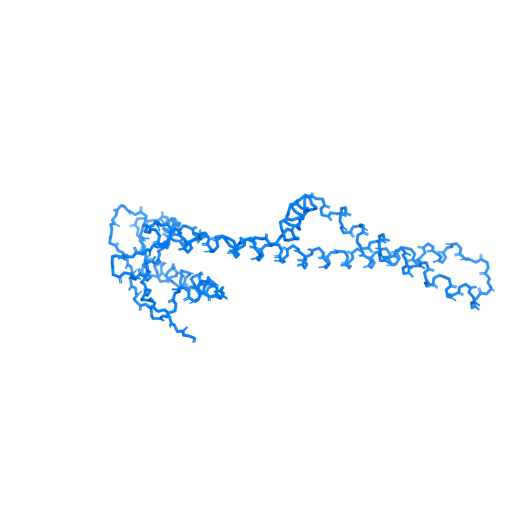 83.25 86 LEU A C 1
ATOM 734 O O . LEU A 1 86 ? -2.113 1.816 -2.135 1.00 83.25 86 LEU A O 1
ATOM 738 N N . ALA A 1 87 ? -0.714 3.340 -3.005 1.00 81.00 87 ALA A N 1
ATOM 739 C CA . ALA A 1 87 ? -1.270 4.468 -2.261 1.00 81.00 87 ALA A CA 1
ATOM 740 C C . ALA A 1 87 ? -2.737 4.748 -2.622 1.00 81.00 87 ALA A C 1
ATOM 742 O O . ALA A 1 87 ? -3.538 5.041 -1.745 1.00 81.00 87 ALA A O 1
ATOM 743 N N . LEU A 1 88 ? -3.103 4.638 -3.904 1.00 80.00 88 LEU A N 1
ATOM 744 C CA . LEU A 1 88 ? -4.501 4.780 -4.313 1.00 80.00 88 LEU A CA 1
ATOM 745 C C . LEU A 1 88 ? -5.359 3.633 -3.756 1.00 80.00 88 LEU A C 1
ATOM 747 O O . LEU A 1 88 ? -6.477 3.871 -3.309 1.00 80.00 88 LEU A O 1
ATOM 751 N N . GLN A 1 89 ? -4.841 2.400 -3.770 1.00 80.81 89 GLN A N 1
ATOM 752 C CA . GLN A 1 89 ? -5.567 1.240 -3.250 1.00 80.81 89 GLN A CA 1
ATOM 753 C C . GLN A 1 89 ? -5.826 1.385 -1.743 1.00 80.81 89 GLN A C 1
ATOM 755 O O . GLN A 1 89 ? -6.912 1.053 -1.272 1.00 80.81 89 GLN A O 1
ATOM 760 N N . ASP A 1 90 ? -4.833 1.906 -1.024 1.00 83.00 90 ASP A N 1
ATOM 761 C CA . ASP A 1 90 ? -4.903 2.239 0.397 1.00 83.00 90 ASP A CA 1
ATOM 762 C C . ASP A 1 90 ? -5.959 3.323 0.668 1.00 83.00 90 ASP A C 1
ATOM 764 O O . ASP A 1 90 ? -6.834 3.141 1.511 1.00 83.00 90 ASP A O 1
ATOM 768 N N . ASP A 1 91 ? -5.971 4.408 -0.121 1.00 84.62 91 ASP A N 1
ATOM 769 C CA . ASP A 1 91 ? -7.010 5.447 -0.050 1.00 84.62 91 ASP A CA 1
ATOM 770 C C . ASP A 1 91 ? -8.424 4.853 -0.235 1.00 84.62 91 ASP A C 1
ATOM 772 O O . ASP A 1 91 ? -9.337 5.156 0.537 1.00 84.62 91 ASP A O 1
ATOM 776 N N . ASP A 1 92 ? -8.615 3.978 -1.229 1.00 83.81 92 ASP A N 1
ATOM 777 C CA . ASP A 1 92 ? -9.908 3.339 -1.510 1.00 83.81 92 ASP A CA 1
ATOM 778 C C . ASP A 1 92 ? -10.338 2.369 -0.389 1.00 83.81 92 ASP A C 1
ATOM 780 O O . ASP A 1 92 ? -11.530 2.198 -0.106 1.00 83.81 92 ASP A O 1
ATOM 784 N N . GLU A 1 93 ? -9.391 1.701 0.270 1.00 87.88 93 GLU A N 1
ATOM 785 C CA . GLU A 1 93 ? -9.650 0.891 1.461 1.00 87.88 93 GLU A CA 1
ATOM 786 C C . GLU A 1 93 ? -10.060 1.747 2.657 1.00 87.88 93 GLU A C 1
ATOM 788 O O . GLU A 1 93 ? -11.065 1.444 3.304 1.00 87.88 93 GLU A O 1
ATOM 793 N N . ILE A 1 94 ? -9.363 2.858 2.881 1.00 89.56 94 ILE A N 1
ATOM 794 C CA . ILE A 1 94 ? -9.657 3.805 3.955 1.00 89.56 94 ILE A CA 1
ATOM 795 C C . ILE A 1 94 ? -11.041 4.441 3.772 1.00 89.56 94 ILE A C 1
ATOM 797 O O . ILE A 1 94 ? -11.809 4.520 4.732 1.00 89.56 94 ILE A O 1
ATOM 801 N N . GLU A 1 95 ? -11.424 4.845 2.555 1.00 88.62 95 GLU A N 1
ATOM 802 C CA . GLU A 1 95 ? -12.775 5.367 2.291 1.00 88.62 95 GLU A CA 1
ATOM 803 C C . GLU A 1 95 ? -13.867 4.336 2.605 1.00 88.62 95 GLU A C 1
ATOM 805 O O . GLU A 1 95 ? -14.893 4.670 3.213 1.00 88.62 95 GLU A O 1
ATOM 810 N N . ARG A 1 96 ? -13.660 3.077 2.194 1.00 89.94 96 ARG A N 1
ATOM 811 C CA . ARG A 1 96 ? -14.586 1.979 2.510 1.00 89.94 96 ARG A CA 1
ATOM 812 C C . ARG A 1 96 ? -14.670 1.774 4.017 1.00 89.94 96 ARG A C 1
ATOM 814 O O . ARG A 1 96 ? -15.776 1.721 4.549 1.00 89.94 96 ARG A O 1
ATOM 821 N N . GLY A 1 97 ? -13.531 1.767 4.699 1.00 91.38 97 GLY A N 1
ATOM 822 C CA . GLY A 1 97 ? -13.431 1.680 6.149 1.00 91.38 97 GLY A CA 1
ATOM 823 C C . GLY A 1 97 ? -14.208 2.757 6.893 1.00 91.38 97 GLY A C 1
ATOM 824 O O . GLY A 1 97 ? -15.036 2.461 7.753 1.00 91.38 97 GLY A O 1
ATOM 825 N N . ILE A 1 98 ? -14.023 4.019 6.502 1.00 91.62 98 ILE A N 1
ATOM 826 C CA . ILE A 1 98 ? -14.777 5.159 7.041 1.00 91.62 98 ILE A CA 1
ATOM 827 C C . ILE A 1 98 ? -16.287 4.960 6.845 1.00 91.62 98 ILE A C 1
ATOM 829 O O . ILE A 1 98 ? -17.078 5.262 7.747 1.00 91.62 98 ILE A O 1
ATOM 833 N N . SER A 1 99 ? -16.702 4.450 5.680 1.00 91.06 99 SER A N 1
ATOM 834 C CA . SER A 1 99 ? -18.110 4.162 5.405 1.00 91.06 99 SER A CA 1
ATOM 835 C C . SER A 1 99 ? -18.659 3.052 6.300 1.00 91.06 99 SER A C 1
ATOM 837 O O . SER A 1 99 ? -19.776 3.198 6.792 1.00 91.06 99 SER A O 1
ATOM 839 N N . GLU A 1 100 ? -17.898 1.983 6.531 1.00 92.38 100 GLU A N 1
ATOM 840 C CA . GLU A 1 100 ? -18.284 0.885 7.423 1.00 92.38 100 GLU A CA 1
ATOM 841 C C . GLU A 1 100 ? -18.418 1.361 8.872 1.00 92.38 100 GLU A C 1
ATOM 843 O O . GLU A 1 100 ? -19.474 1.167 9.478 1.00 92.38 100 GLU A O 1
ATOM 848 N N . ILE A 1 101 ? -17.436 2.112 9.382 1.00 91.94 101 ILE A 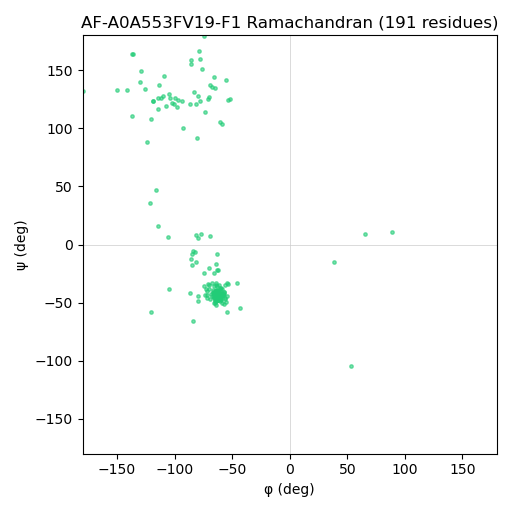N 1
ATOM 849 C CA . ILE A 1 101 ? -17.510 2.704 10.726 1.00 91.94 101 ILE A CA 1
ATOM 850 C C . ILE A 1 101 ? -18.745 3.605 10.853 1.00 91.94 101 ILE A C 1
ATOM 852 O O . ILE A 1 101 ? -19.466 3.550 11.848 1.00 91.94 101 ILE A O 1
ATOM 856 N N . SER A 1 102 ? -19.027 4.422 9.833 1.00 88.06 102 SER A N 1
ATOM 857 C CA . SER A 1 102 ? -20.172 5.345 9.843 1.00 88.06 102 SER A CA 1
ATOM 858 C C . SER A 1 102 ? -21.529 4.632 9.848 1.00 88.06 102 SER A C 1
ATOM 860 O O . SER A 1 102 ? -22.513 5.210 10.306 1.00 88.06 102 SER A O 1
ATOM 862 N N . LYS A 1 103 ? -21.593 3.390 9.349 1.00 90.00 103 LYS A N 1
ATOM 863 C CA . LYS A 1 103 ? -22.782 2.523 9.419 1.00 90.00 103 LYS A CA 1
ATOM 864 C C . LYS A 1 103 ? -22.907 1.786 10.758 1.00 90.00 103 LYS A C 1
ATOM 866 O O . LYS A 1 103 ? -23.921 1.134 10.981 1.00 90.00 103 LYS A O 1
ATOM 871 N N . GLY A 1 104 ? -21.906 1.893 11.634 1.00 89.00 104 GLY A N 1
ATOM 872 C CA . GLY A 1 104 ? -21.834 1.164 12.902 1.00 89.00 104 GLY A CA 1
ATOM 873 C C . GLY A 1 104 ? -21.162 -0.206 12.800 1.00 89.00 104 GLY A C 1
ATOM 874 O O . GLY A 1 104 ? -21.217 -0.969 13.759 1.00 89.00 104 GLY A O 1
ATOM 875 N N . ASN A 1 105 ? -20.526 -0.524 11.670 1.00 91.50 105 ASN A N 1
ATOM 876 C CA . ASN A 1 105 ? -19.786 -1.770 11.502 1.00 91.50 105 ASN A CA 1
ATOM 877 C C . ASN A 1 105 ? -18.346 -1.625 12.016 1.00 91.50 105 ASN A C 1
ATOM 879 O O . ASN A 1 105 ? -17.781 -0.528 12.047 1.00 91.50 105 ASN A O 1
ATOM 883 N N . THR A 1 106 ? -17.739 -2.750 12.390 1.00 91.38 106 THR A N 1
ATOM 884 C CA . THR A 1 106 ? -16.307 -2.816 12.697 1.00 91.38 106 THR A CA 1
ATOM 885 C C . THR A 1 106 ? -15.519 -2.892 11.396 1.00 91.38 106 THR A C 1
ATOM 887 O O . THR A 1 106 ? -15.775 -3.756 10.558 1.00 91.38 106 THR A O 1
ATOM 890 N N . TRP A 1 107 ? -14.546 -2.005 11.236 1.00 93.94 107 TRP A N 1
ATOM 891 C CA . TRP A 1 107 ? -13.590 -2.041 10.142 1.00 93.94 107 TRP A CA 1
ATOM 892 C C . TRP A 1 107 ? -12.281 -2.666 10.614 1.00 93.94 107 TRP A C 1
ATOM 894 O O . TRP A 1 107 ? -11.700 -2.222 11.601 1.00 93.94 107 TRP A O 1
ATOM 904 N N . ASN A 1 108 ? -11.830 -3.690 9.898 1.00 90.81 108 ASN A N 1
ATOM 905 C CA . ASN A 1 108 ? -10.507 -4.271 10.056 1.00 90.81 108 ASN A CA 1
ATOM 906 C C . ASN A 1 108 ? -9.546 -3.609 9.058 1.00 90.81 108 ASN A C 1
ATOM 908 O O . ASN A 1 108 ? -9.817 -3.608 7.855 1.00 90.81 108 ASN A O 1
ATOM 912 N N . TYR A 1 109 ? -8.465 -3.033 9.575 1.00 88.19 109 TYR A N 1
ATOM 913 C CA . TYR A 1 109 ? -7.409 -2.401 8.800 1.00 88.19 109 TYR A CA 1
ATOM 914 C C . TYR A 1 109 ? -6.041 -2.798 9.355 1.00 88.19 109 TYR A C 1
ATOM 916 O O . TYR A 1 109 ? -5.651 -2.362 10.440 1.00 88.19 109 TYR A O 1
ATOM 924 N N . GLU A 1 110 ? -5.302 -3.605 8.595 1.00 85.00 110 GLU A N 1
ATOM 925 C CA . GLU A 1 110 ? -4.019 -4.188 9.008 1.00 85.00 110 GLU A CA 1
ATOM 926 C C . GLU A 1 110 ? -4.124 -4.928 10.357 1.00 85.00 110 GLU A C 1
ATOM 928 O O . GLU A 1 110 ? -4.654 -6.030 10.406 1.00 85.00 110 GLU A O 1
ATOM 933 N N . ASN A 1 111 ? -3.625 -4.330 11.443 1.00 84.00 111 ASN A N 1
ATOM 934 C CA . ASN A 1 111 ? -3.652 -4.897 12.797 1.00 84.00 111 ASN A CA 1
ATOM 935 C C . ASN A 1 111 ? -4.694 -4.218 13.702 1.00 84.00 111 ASN A C 1
ATOM 937 O O . ASN A 1 111 ? -4.706 -4.456 14.913 1.00 84.00 111 ASN A O 1
ATOM 941 N N . LEU A 1 112 ? -5.512 -3.325 13.139 1.00 89.56 112 LEU A N 1
ATOM 942 C CA . LEU A 1 112 ? -6.452 -2.476 13.856 1.00 89.56 112 LEU A CA 1
ATOM 943 C C . LEU A 1 112 ? -7.887 -2.916 13.576 1.00 89.56 112 LEU A C 1
ATOM 945 O O . LEU A 1 112 ? -8.336 -2.949 12.432 1.00 89.56 112 LEU A O 1
ATOM 949 N N . LEU A 1 113 ? -8.646 -3.132 14.640 1.00 90.81 113 LEU A N 1
ATOM 950 C CA . LEU A 1 113 ? -10.100 -3.155 14.600 1.00 90.81 113 LEU A CA 1
ATOM 951 C C . LEU A 1 113 ? -10.611 -1.789 15.044 1.00 90.81 113 LEU A C 1
ATOM 953 O O . LEU A 1 113 ? -10.369 -1.350 16.169 1.00 90.81 113 LEU A O 1
ATOM 957 N N . ILE A 1 114 ? -11.322 -1.109 14.153 1.00 92.44 114 ILE A N 1
ATOM 958 C CA . ILE A 1 114 ? -11.833 0.237 14.381 1.00 92.44 114 ILE A CA 1
ATOM 959 C C . ILE A 1 114 ? -13.351 0.205 14.303 1.00 92.44 114 ILE A C 1
ATOM 961 O O . ILE A 1 114 ? -13.932 -0.187 13.292 1.00 92.44 114 ILE A O 1
ATOM 965 N N . ARG A 1 115 ? -14.016 0.657 15.361 1.00 92.62 115 ARG A N 1
ATOM 966 C CA . ARG A 1 115 ? -15.478 0.766 15.416 1.00 92.62 115 ARG A CA 1
ATOM 967 C C . ARG A 1 115 ? -15.897 2.082 16.043 1.00 92.62 115 ARG A C 1
ATOM 969 O O . ARG A 1 115 ? -15.104 2.769 16.683 1.00 92.62 115 ARG A O 1
ATOM 976 N N . GLN A 1 116 ? -17.158 2.437 15.858 1.00 91.00 116 GLN A N 1
ATOM 977 C CA . GLN A 1 116 ? -17.742 3.610 16.490 1.00 91.00 116 GLN A CA 1
ATOM 978 C C . GLN A 1 116 ? -18.647 3.186 17.645 1.00 91.00 116 GLN A C 1
ATOM 980 O O . GLN A 1 116 ? -19.535 2.358 17.466 1.00 91.00 116 GLN A O 1
ATOM 985 N N . ASP A 1 117 ? -18.436 3.790 18.810 1.00 86.69 117 ASP A N 1
ATOM 986 C CA . ASP A 1 117 ? -19.297 3.613 19.979 1.00 86.69 117 ASP A CA 1
ATOM 987 C C . ASP A 1 117 ? -20.584 4.460 19.872 1.00 86.69 117 ASP A C 1
ATOM 989 O O . ASP A 1 117 ? -20.678 5.405 19.081 1.00 86.69 117 ASP A O 1
ATOM 993 N N . ILE A 1 118 ? -21.567 4.177 20.727 1.00 81.56 118 ILE A N 1
ATOM 994 C CA . ILE A 1 118 ? -22.858 4.868 20.852 1.00 81.56 118 ILE A CA 1
ATOM 995 C C . ILE A 1 118 ? -22.661 6.383 21.044 1.00 81.56 118 ILE A C 1
ATOM 997 O O . ILE A 1 118 ? -23.422 7.193 20.513 1.00 81.56 118 ILE A O 1
ATOM 1001 N N . GLN A 1 119 ? -21.594 6.787 21.740 1.00 81.38 119 GLN A N 1
ATOM 1002 C CA . GLN A 1 119 ? -21.224 8.192 21.961 1.00 81.38 119 GLN A CA 1
ATOM 1003 C C . GLN A 1 119 ? -20.470 8.836 20.781 1.00 81.38 119 GLN A C 1
ATOM 1005 O O . GLN A 1 119 ? -19.985 9.959 20.890 1.00 81.38 119 GLN A O 1
ATOM 1010 N N . LYS A 1 120 ? -20.372 8.150 19.635 1.00 82.44 120 LYS A N 1
ATOM 1011 C CA . LYS A 1 120 ? -19.597 8.540 18.441 1.00 82.44 120 LYS A CA 1
ATOM 1012 C C . LYS A 1 120 ? -18.074 8.586 18.626 1.00 82.44 120 LYS A C 1
ATOM 1014 O O . LYS A 1 120 ? -17.377 9.030 17.707 1.00 82.44 120 LYS A O 1
ATOM 1019 N N . ALA A 1 121 ? -17.562 8.097 19.754 1.00 88.06 121 ALA A N 1
ATOM 1020 C CA . ALA A 1 121 ? -16.136 7.867 19.959 1.00 88.06 121 ALA A CA 1
ATOM 1021 C C . ALA A 1 121 ? -15.633 6.756 19.022 1.00 88.06 121 ALA A C 1
ATOM 1023 O O . ALA A 1 121 ? -16.363 5.806 18.728 1.00 88.06 121 ALA A O 1
ATOM 1024 N N . LEU A 1 122 ? -14.400 6.886 18.536 1.00 91.50 122 LEU A N 1
ATOM 1025 C CA . LEU A 1 122 ? -13.721 5.837 17.781 1.00 91.50 122 LEU A CA 1
ATOM 1026 C C . LEU A 1 122 ? -13.024 4.907 18.764 1.00 91.50 122 LEU A C 1
ATOM 1028 O O . LEU A 1 122 ? -12.173 5.351 19.526 1.00 91.50 122 LEU A O 1
ATOM 1032 N N . ILE A 1 123 ? -13.374 3.630 18.733 1.00 91.81 123 ILE A N 1
ATOM 1033 C CA . ILE A 1 123 ? -12.678 2.582 19.470 1.00 91.81 123 ILE A CA 1
ATOM 1034 C C . ILE A 1 123 ? -11.706 1.922 18.502 1.00 91.81 123 ILE A C 1
ATOM 1036 O O . ILE A 1 123 ? -12.123 1.465 17.439 1.00 91.81 123 ILE A O 1
ATOM 1040 N N . VAL A 1 124 ? -10.433 1.887 18.876 1.00 91.44 124 VAL A N 1
ATOM 1041 C CA . VAL A 1 124 ? -9.348 1.238 18.141 1.00 91.44 124 VAL A CA 1
ATOM 1042 C C . VAL A 1 124 ? -8.777 0.147 19.035 1.00 91.44 124 VAL A C 1
ATOM 1044 O O . VAL A 1 124 ? -8.355 0.429 20.156 1.00 91.44 124 VAL A O 1
ATOM 1047 N N . GLN A 1 125 ? -8.764 -1.086 18.547 1.00 91.00 125 GLN A N 1
ATOM 1048 C CA . GLN A 1 125 ? -8.275 -2.248 19.287 1.00 91.00 125 GLN A CA 1
ATOM 1049 C C . GLN A 1 125 ? -7.398 -3.142 18.402 1.00 91.00 125 GLN A C 1
ATOM 1051 O O . GLN A 1 125 ? -7.417 -3.003 17.178 1.00 91.00 125 GLN A O 1
ATOM 1056 N N . ASN A 1 126 ? -6.627 -4.049 19.003 1.00 88.19 126 ASN A N 1
ATOM 1057 C CA . ASN A 1 126 ? -5.867 -5.052 18.255 1.00 88.19 126 ASN A CA 1
ATOM 1058 C C . ASN A 1 126 ? -6.788 -6.066 17.567 1.00 88.19 126 ASN A C 1
ATOM 1060 O O . ASN A 1 126 ? -7.735 -6.557 18.174 1.00 88.19 126 ASN A O 1
ATOM 1064 N N . ASP A 1 127 ? -6.481 -6.376 16.306 1.00 79.69 127 ASP A N 1
ATOM 1065 C CA . ASP A 1 127 ? -7.111 -7.474 15.558 1.00 79.69 127 ASP A CA 1
ATOM 1066 C C . ASP A 1 127 ? -6.410 -8.818 15.783 1.00 79.69 127 ASP A C 1
ATOM 1068 O O . ASP A 1 127 ? -7.046 -9.859 15.924 1.00 79.69 127 ASP A O 1
ATOM 1072 N N . LEU A 1 128 ? -5.074 -8.799 15.802 1.00 67.56 128 LEU A N 1
ATOM 1073 C CA . LEU A 1 128 ? -4.287 -10.023 15.897 1.00 67.56 128 LEU A CA 1
ATOM 1074 C C . LEU A 1 128 ? -4.244 -10.565 17.330 1.00 67.56 128 LEU A C 1
ATOM 1076 O O . LEU A 1 128 ? -4.449 -9.850 18.312 1.00 67.56 128 LEU A O 1
ATOM 1080 N N . LEU A 1 129 ? -3.922 -11.852 17.422 1.00 62.81 129 LEU A N 1
ATOM 1081 C CA . LEU A 1 129 ? -3.620 -12.546 18.663 1.00 62.81 129 LEU A CA 1
ATOM 1082 C C . LEU A 1 129 ? -2.162 -12.228 19.045 1.00 62.81 129 LEU A C 1
ATOM 1084 O O . LEU A 1 129 ? -1.247 -12.875 18.546 1.00 62.81 129 LEU A O 1
ATOM 1088 N N . TRP A 1 130 ? -1.924 -11.183 19.847 1.00 64.69 130 TRP A N 1
ATOM 1089 C CA . TRP A 1 130 ? -0.559 -10.720 20.191 1.00 64.69 130 TRP A CA 1
ATOM 1090 C C . TRP A 1 130 ? 0.071 -11.475 21.368 1.00 64.69 130 TRP A C 1
ATOM 1092 O O . TRP A 1 130 ? 1.246 -11.266 21.671 1.00 64.69 130 TRP A O 1
ATOM 1102 N N . PHE A 1 131 ? -0.697 -12.324 22.050 1.00 70.62 131 PHE A N 1
ATOM 1103 C CA . PHE A 1 131 ? -0.273 -12.963 23.292 1.00 70.62 131 PHE A CA 1
ATOM 1104 C C . PHE A 1 131 ? -0.277 -14.487 23.163 1.00 70.62 131 PHE A C 1
ATOM 1106 O O . PHE A 1 131 ? -1.332 -15.106 23.122 1.00 70.62 131 PHE A O 1
ATOM 1113 N N . ASP A 1 132 ? 0.905 -15.096 23.115 1.00 61.56 132 ASP A N 1
ATOM 1114 C CA . ASP A 1 132 ? 1.042 -16.554 22.983 1.00 61.56 132 ASP A CA 1
ATOM 1115 C C . ASP A 1 132 ? 0.943 -17.313 24.328 1.00 61.56 132 ASP A C 1
ATOM 1117 O O . ASP A 1 132 ? 0.897 -18.541 24.321 1.00 61.56 132 ASP A O 1
ATOM 1121 N N . ASP A 1 133 ? 0.869 -16.617 25.473 1.00 62.34 133 ASP A N 1
ATOM 1122 C CA . ASP A 1 133 ? 0.977 -17.218 26.814 1.00 62.34 133 ASP A CA 1
ATOM 1123 C C . ASP A 1 133 ? -0.161 -16.829 27.777 1.00 62.34 133 ASP A C 1
ATOM 1125 O O . ASP A 1 133 ? -0.640 -15.694 27.789 1.00 62.34 133 ASP A O 1
ATOM 1129 N N . ASP A 1 134 ? -0.491 -17.753 28.691 1.00 65.25 134 ASP A N 1
ATOM 1130 C CA . ASP A 1 134 ? -1.449 -17.579 29.801 1.00 65.25 134 ASP A CA 1
ATOM 1131 C C . ASP A 1 134 ? -1.022 -16.501 30.831 1.00 65.25 134 ASP A C 1
ATOM 1133 O O . ASP A 1 134 ? -1.787 -16.156 31.736 1.00 65.25 134 ASP A O 1
ATOM 1137 N N . GLN A 1 135 ? 0.204 -15.966 30.734 1.00 65.25 135 GLN A N 1
ATOM 1138 C CA . GLN A 1 135 ? 0.719 -14.896 31.596 1.00 65.25 135 GLN A CA 1
ATOM 1139 C C . GLN A 1 135 ? 1.189 -13.696 30.776 1.00 65.25 135 GLN A C 1
ATOM 1141 O O . GLN A 1 135 ? 2.365 -13.558 30.443 1.00 65.25 135 GLN A O 1
ATOM 1146 N N . ILE A 1 136 ? 0.260 -12.784 30.504 1.00 72.88 136 ILE A N 1
ATOM 1147 C CA . ILE A 1 136 ? 0.559 -11.521 29.834 1.00 72.88 136 ILE A CA 1
ATOM 1148 C C . ILE A 1 136 ? 1.289 -10.597 30.811 1.00 72.88 136 ILE A C 1
ATOM 1150 O O . ILE A 1 136 ? 0.733 -10.158 31.822 1.00 72.88 136 ILE A O 1
ATOM 1154 N N . SER A 1 137 ? 2.554 -10.297 30.520 1.00 80.88 137 SER A N 1
ATOM 1155 C CA . SER A 1 137 ? 3.326 -9.341 31.313 1.00 80.88 137 SER A CA 1
ATOM 1156 C C . SER A 1 137 ? 2.913 -7.898 31.004 1.00 80.88 137 SER A C 1
ATOM 1158 O O . SER A 1 137 ? 2.547 -7.563 29.878 1.00 80.88 137 SER A O 1
ATOM 1160 N N . ALA A 1 138 ? 3.048 -7.003 31.989 1.00 82.06 138 ALA A N 1
ATOM 1161 C CA . ALA A 1 138 ? 2.793 -5.572 31.790 1.00 82.06 138 ALA A CA 1
ATOM 1162 C C . ALA A 1 138 ? 3.640 -4.978 30.646 1.00 82.06 138 ALA A C 1
ATOM 1164 O O . ALA A 1 138 ? 3.156 -4.136 29.896 1.00 82.06 138 ALA A O 1
ATOM 1165 N N . GLN A 1 139 ? 4.874 -5.467 30.472 1.00 84.56 139 GLN A N 1
ATOM 1166 C CA . GLN A 1 139 ? 5.764 -5.030 29.399 1.00 84.56 139 GLN A CA 1
ATOM 1167 C C . GLN A 1 139 ? 5.231 -5.412 28.009 1.00 84.56 139 GLN A C 1
ATOM 1169 O O . GLN A 1 139 ? 5.232 -4.574 27.114 1.00 84.56 139 GLN A O 1
ATOM 1174 N N . GLN A 1 140 ? 4.727 -6.636 27.824 1.00 82.50 140 GLN A N 1
ATOM 1175 C CA . GLN A 1 140 ? 4.137 -7.062 26.547 1.00 82.50 140 GLN A CA 1
ATOM 1176 C C . GLN A 1 140 ? 2.877 -6.257 26.206 1.00 82.50 140 GLN A C 1
ATOM 1178 O O . GLN A 1 140 ? 2.683 -5.860 25.057 1.00 82.50 140 GLN A O 1
ATOM 1183 N N . THR A 1 141 ? 2.038 -5.961 27.204 1.00 85.62 141 THR A N 1
ATOM 1184 C CA . THR A 1 141 ? 0.870 -5.084 27.023 1.00 85.62 141 THR A CA 1
ATOM 1185 C C . THR A 1 141 ? 1.284 -3.672 26.614 1.00 85.62 141 THR A C 1
ATOM 1187 O O . THR A 1 141 ? 0.642 -3.064 25.758 1.00 85.62 141 THR A O 1
ATOM 1190 N N . ASP A 1 142 ? 2.358 -3.141 27.202 1.00 86.56 142 ASP A N 1
ATOM 1191 C CA . ASP 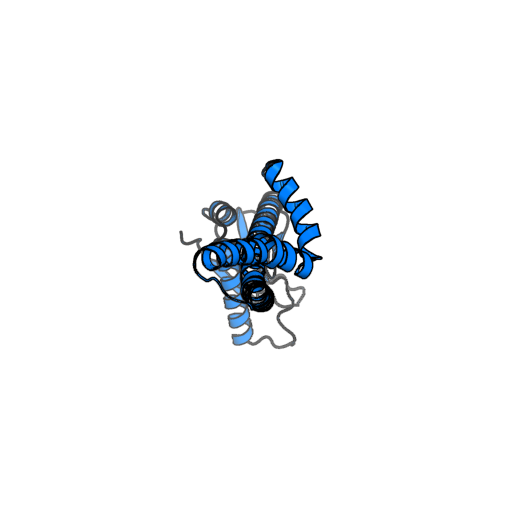A 1 142 ? 2.899 -1.830 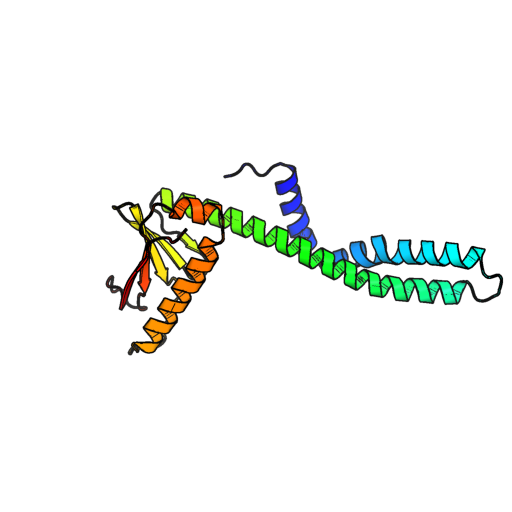26.845 1.00 86.56 142 ASP A CA 1
ATOM 1192 C C . ASP A 1 142 ? 3.450 -1.809 25.415 1.00 86.56 142 ASP A C 1
ATOM 1194 O O . ASP A 1 142 ? 3.125 -0.896 24.659 1.00 86.56 142 ASP A O 1
ATOM 1198 N N . GLU A 1 143 ? 4.212 -2.827 25.013 1.00 85.81 143 GLU A N 1
ATOM 1199 C CA . GLU A 1 143 ? 4.739 -2.963 23.649 1.00 85.81 143 GLU A CA 1
ATOM 1200 C C . GLU A 1 143 ? 3.610 -3.059 22.609 1.00 85.81 143 GLU A C 1
ATOM 1202 O O . GLU A 1 143 ? 3.637 -2.353 21.598 1.00 85.81 143 GLU A O 1
ATOM 1207 N N . CYS A 1 144 ? 2.574 -3.859 22.883 1.00 85.00 144 CYS A N 1
ATOM 1208 C CA . CYS A 1 144 ? 1.387 -3.952 22.030 1.00 85.00 144 CYS A CA 1
ATOM 1209 C C . CYS A 1 144 ? 0.652 -2.605 21.939 1.00 85.00 144 CYS A C 1
ATOM 1211 O O . CYS A 1 144 ? 0.286 -2.160 20.850 1.00 85.00 144 CYS A O 1
ATOM 1213 N N . PHE A 1 145 ? 0.488 -1.911 23.069 1.00 88.06 145 PHE A N 1
ATOM 1214 C CA . PHE 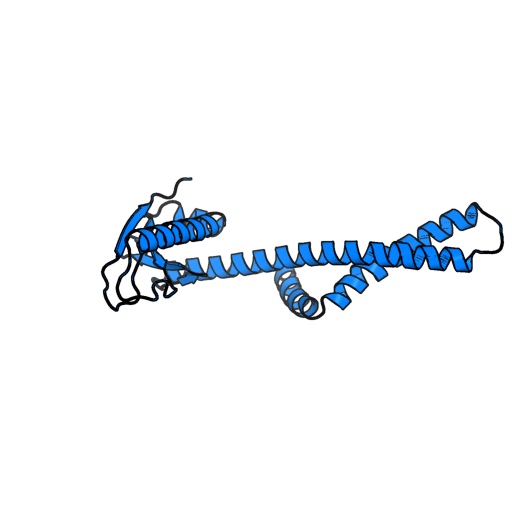A 1 145 ? -0.142 -0.594 23.102 1.00 88.06 145 PHE A CA 1
ATOM 1215 C C . PHE A 1 145 ? 0.624 0.432 22.253 1.00 88.06 145 PHE A C 1
ATOM 1217 O O . PHE A 1 145 ? 0.016 1.145 21.456 1.00 88.06 145 PHE A O 1
ATOM 1224 N N . GLU A 1 146 ? 1.950 0.504 22.388 1.00 88.06 146 GLU A N 1
ATOM 1225 C CA . GLU A 1 146 ? 2.784 1.412 21.588 1.00 88.06 146 GLU A CA 1
ATOM 1226 C C . GLU A 1 146 ? 2.727 1.074 20.093 1.00 88.06 146 GLU A C 1
ATOM 1228 O O . GLU A 1 146 ? 2.688 1.968 19.242 1.00 88.06 146 GLU A O 1
ATOM 1233 N N . GLN A 1 147 ? 2.647 -0.210 19.752 1.00 86.62 147 GLN A N 1
ATOM 1234 C CA . GLN A 1 147 ? 2.508 -0.645 18.370 1.00 86.62 147 GLN A CA 1
ATOM 1235 C C . GLN A 1 147 ? 1.139 -0.273 17.780 1.00 86.62 147 GLN A C 1
ATOM 1237 O O . GLN A 1 147 ? 1.087 0.272 16.676 1.00 86.62 147 GLN A O 1
ATOM 1242 N N . LEU A 1 148 ? 0.044 -0.440 18.529 1.00 88.19 148 LEU A N 1
ATOM 1243 C CA . LEU A 1 148 ? -1.286 0.044 18.132 1.00 88.19 148 LEU A CA 1
ATOM 1244 C C . LEU A 1 148 ? -1.319 1.563 17.959 1.00 88.19 148 LEU A C 1
ATOM 1246 O O . LEU A 1 148 ? -1.882 2.065 16.987 1.00 88.19 148 LEU A O 1
ATOM 1250 N N . MET A 1 149 ? -0.689 2.306 18.872 1.00 88.75 149 MET A N 1
ATOM 1251 C CA . MET A 1 149 ? -0.537 3.758 18.758 1.00 88.75 149 MET A CA 1
ATOM 1252 C C . MET A 1 149 ? 0.215 4.142 17.478 1.00 88.75 149 MET A C 1
ATOM 1254 O O . MET A 1 149 ? -0.178 5.090 16.792 1.00 88.75 149 MET A O 1
ATOM 1258 N N . SER A 1 150 ? 1.284 3.416 17.147 1.00 88.88 150 SER A N 1
ATOM 1259 C CA . SER A 1 150 ? 2.090 3.624 15.941 1.00 88.88 150 SER A CA 1
ATOM 1260 C C . SER A 1 150 ? 1.291 3.340 14.665 1.00 88.88 150 SER A C 1
ATOM 1262 O O . SER A 1 150 ? 1.248 4.183 13.763 1.00 88.88 150 SER A O 1
ATOM 1264 N N . ASP A 1 151 ? 0.591 2.204 14.611 1.00 88.06 151 ASP A N 1
ATOM 1265 C CA . ASP A 1 151 ? -0.250 1.810 13.476 1.00 88.06 151 ASP A CA 1
ATOM 1266 C C . ASP A 1 151 ? -1.422 2.791 13.290 1.00 88.06 151 ASP A C 1
ATOM 1268 O O . ASP A 1 151 ? -1.678 3.268 12.180 1.00 88.06 151 ASP A O 1
ATOM 1272 N N . PHE A 1 152 ? -2.066 3.215 14.381 1.00 90.25 152 PHE A N 1
ATOM 1273 C CA . PHE A 1 152 ? -3.106 4.242 14.331 1.00 90.25 152 PHE A CA 1
ATOM 1274 C C . PHE A 1 152 ? -2.557 5.600 13.867 1.00 90.25 152 PHE A C 1
ATOM 1276 O O . PHE A 1 152 ? -3.166 6.277 13.036 1.00 90.25 152 PHE A O 1
ATOM 1283 N N . SER A 1 153 ? -1.366 5.986 14.331 1.00 88.69 153 SER A N 1
ATOM 1284 C CA . SER A 1 153 ? -0.689 7.210 13.882 1.00 88.69 153 SER A CA 1
ATOM 1285 C C . SER A 1 153 ? -0.327 7.156 12.396 1.00 88.69 153 SER A C 1
ATOM 1287 O O . SER A 1 153 ? -0.344 8.188 11.721 1.00 88.69 153 SER A O 1
ATOM 1289 N N . ARG A 1 154 ? -0.006 5.973 11.848 1.00 87.31 154 ARG A N 1
ATOM 1290 C CA . ARG A 1 154 ? 0.187 5.782 10.401 1.00 87.31 154 ARG A CA 1
ATOM 1291 C C . ARG A 1 154 ? -1.115 6.043 9.649 1.00 87.31 154 ARG A C 1
ATOM 1293 O O . ARG A 1 154 ? -1.092 6.835 8.708 1.00 87.31 154 ARG A O 1
ATOM 1300 N N . LEU A 1 155 ? -2.228 5.464 10.096 1.00 89.00 155 LEU A N 1
ATOM 1301 C CA . LEU A 1 155 ? -3.547 5.672 9.493 1.00 89.00 155 LEU A CA 1
ATOM 1302 C C . LEU A 1 155 ? -3.977 7.152 9.533 1.00 89.00 155 LEU A C 1
ATOM 1304 O O . LEU A 1 155 ? -4.495 7.685 8.552 1.00 89.00 155 LEU A O 1
ATOM 1308 N N . GLN A 1 156 ? -3.673 7.869 10.619 1.00 88.62 156 GLN A N 1
ATOM 1309 C CA . GLN A 1 156 ? -3.939 9.309 10.739 1.00 88.62 156 GLN A CA 1
ATOM 1310 C C . GLN A 1 156 ? -3.164 10.195 9.753 1.00 88.62 156 GLN A C 1
ATOM 1312 O O . GLN A 1 156 ? -3.554 11.344 9.549 1.00 88.62 156 GLN A O 1
ATOM 1317 N N . LYS A 1 157 ? -2.097 9.701 9.109 1.00 87.38 157 LYS A N 1
ATOM 1318 C CA . LYS A 1 157 ? -1.409 10.451 8.040 1.00 87.38 157 LYS A CA 1
ATOM 1319 C C . LYS A 1 157 ? -2.256 10.547 6.770 1.00 87.38 157 LYS A C 1
ATOM 1321 O O . LYS A 1 157 ? -2.007 11.429 5.944 1.00 87.38 157 LYS A O 1
ATOM 1326 N N . ASN A 1 158 ? -3.247 9.669 6.602 1.00 87.88 158 ASN A N 1
ATOM 1327 C CA . ASN A 1 158 ? -4.190 9.760 5.500 1.00 87.88 158 ASN A CA 1
ATOM 1328 C C . ASN A 1 158 ? -5.136 10.952 5.707 1.00 87.88 158 ASN A C 1
ATOM 1330 O O . ASN A 1 158 ? -5.824 11.049 6.721 1.00 87.88 158 ASN A O 1
ATOM 1334 N N . LYS A 1 159 ? -5.218 11.849 4.718 1.00 87.19 159 LYS A N 1
ATOM 1335 C CA . LYS A 1 159 ? -6.003 13.092 4.823 1.00 87.19 159 LYS A CA 1
ATOM 1336 C C . LYS A 1 159 ? -7.493 12.847 5.064 1.00 87.19 159 LYS A C 1
ATOM 1338 O O . LYS A 1 159 ? -8.117 13.619 5.788 1.00 87.19 159 LYS A O 1
ATOM 1343 N N . GLN A 1 160 ? -8.073 11.820 4.446 1.00 87.62 160 GLN A N 1
ATOM 1344 C CA . GLN A 1 160 ? -9.503 11.529 4.574 1.00 87.62 160 GLN A CA 1
ATOM 1345 C C . GLN A 1 160 ? -9.809 10.974 5.964 1.00 87.62 160 GLN A C 1
ATOM 1347 O O . GLN A 1 160 ? -10.725 11.458 6.632 1.00 87.62 160 GLN A O 1
ATOM 1352 N N . PHE A 1 161 ? -8.995 10.027 6.438 1.00 90.31 161 PHE A N 1
ATOM 1353 C CA . PHE A 1 161 ? -9.145 9.488 7.787 1.00 90.31 161 PHE A CA 1
ATOM 1354 C C . PHE A 1 161 ? -8.891 10.551 8.859 1.00 90.31 161 PHE A C 1
ATOM 1356 O O . PHE A 1 161 ? -9.671 10.679 9.801 1.00 90.31 161 PHE A O 1
ATOM 1363 N N . GLN A 1 162 ? -7.862 11.383 8.682 1.00 89.88 162 GLN A N 1
ATOM 1364 C CA . GLN A 1 162 ? -7.570 12.505 9.572 1.00 89.88 162 GLN A CA 1
ATOM 1365 C C . GLN A 1 162 ? -8.769 13.452 9.696 1.00 89.88 162 GLN A C 1
ATOM 1367 O O . GLN A 1 162 ? -9.159 13.816 10.804 1.00 89.88 162 GLN A O 1
ATOM 1372 N N . GLN A 1 163 ? -9.388 13.831 8.572 1.00 88.62 163 GLN A N 1
ATOM 1373 C CA . GLN A 1 163 ? -10.582 14.681 8.567 1.00 88.62 163 GLN A CA 1
ATOM 1374 C C . GLN A 1 163 ? -11.764 14.013 9.272 1.00 88.62 163 GLN A C 1
ATOM 1376 O O . GLN A 1 163 ? -12.463 14.668 10.046 1.00 88.62 163 GLN A O 1
ATOM 1381 N N . TYR A 1 164 ? -11.964 12.716 9.042 1.00 88.69 164 TYR A N 1
ATOM 1382 C CA . TYR A 1 164 ? -13.016 11.938 9.687 1.00 88.69 164 TYR A CA 1
ATOM 1383 C C . TYR A 1 164 ? -12.839 11.840 11.215 1.00 88.69 164 TYR A C 1
ATOM 1385 O O . TYR A 1 164 ? -13.813 11.970 11.964 1.00 88.69 164 TYR A O 1
ATOM 1393 N N . ALA A 1 165 ? -11.601 11.653 11.683 1.00 88.12 165 ALA A N 1
ATOM 1394 C CA . ALA A 1 165 ? -11.253 11.473 13.095 1.00 88.12 165 ALA A CA 1
ATOM 1395 C C . ALA A 1 165 ? -11.039 12.790 13.872 1.00 88.12 165 ALA A C 1
ATOM 1397 O O . ALA A 1 165 ? -10.988 12.780 15.101 1.00 88.12 165 ALA A O 1
ATOM 1398 N N . LYS A 1 166 ? -10.931 13.937 13.186 1.00 85.31 166 LYS A N 1
ATOM 1399 C CA . LYS A 1 166 ? -10.543 15.239 13.765 1.00 85.31 166 LYS A CA 1
ATOM 1400 C C . LYS A 1 166 ? -11.381 15.703 14.963 1.00 85.31 166 LYS A C 1
ATOM 1402 O O . LYS A 1 166 ? -10.871 16.389 15.840 1.00 85.31 166 LYS A O 1
ATOM 1407 N N . HIS A 1 167 ? -12.668 15.372 14.982 1.00 83.38 167 HIS A N 1
ATOM 1408 C CA . HIS A 1 167 ? -13.618 15.846 15.998 1.00 83.38 167 HIS A CA 1
ATOM 1409 C C . HIS A 1 167 ? -14.152 14.723 16.887 1.00 83.38 167 HIS A C 1
ATOM 1411 O O . HIS A 1 167 ? -15.187 14.883 17.529 1.00 83.38 167 HIS A O 1
ATOM 1417 N N . ARG A 1 168 ? -13.484 13.570 16.880 1.00 86.38 168 ARG A N 1
ATOM 1418 C CA . ARG A 1 168 ? -13.919 12.380 17.601 1.00 86.38 168 ARG A CA 1
ATOM 1419 C C . ARG A 1 168 ? -12.927 12.076 18.706 1.00 86.38 168 ARG A C 1
ATOM 1421 O O . ARG A 1 168 ? -11.722 12.145 18.498 1.00 86.38 168 ARG A O 1
ATOM 1428 N N . GLU A 1 169 ? -13.452 11.721 19.866 1.00 89.38 169 GLU A N 1
ATOM 1429 C CA . GLU A 1 169 ? -12.655 11.082 20.904 1.00 89.38 169 GLU A CA 1
ATOM 1430 C C . GLU A 1 169 ? -12.189 9.714 20.395 1.00 89.38 169 GLU A C 1
ATOM 1432 O O . GLU A 1 169 ? -12.985 8.978 19.802 1.00 89.38 169 GLU A O 1
ATOM 1437 N N . VAL A 1 170 ? -10.913 9.386 20.598 1.00 90.19 170 VAL A N 1
ATOM 1438 C CA . VAL A 1 170 ? -10.352 8.088 20.222 1.00 90.19 170 VAL A CA 1
ATOM 1439 C C . VAL A 1 170 ? -10.005 7.324 21.492 1.00 90.19 170 VAL A C 1
ATOM 1441 O O . VAL A 1 170 ? -9.263 7.816 22.337 1.00 90.19 170 VAL A O 1
ATOM 1444 N N . LYS A 1 171 ? -10.522 6.108 21.625 1.00 91.81 171 LYS A N 1
ATOM 1445 C CA . LYS A 1 171 ? -10.189 5.175 22.699 1.00 91.81 171 LYS A CA 1
ATOM 1446 C C . LYS A 1 171 ? -9.345 4.059 22.114 1.00 91.81 171 LYS A C 1
ATOM 1448 O O . LYS A 1 171 ? -9.803 3.360 21.216 1.00 91.81 171 LYS A O 1
ATOM 1453 N N . ILE A 1 172 ? -8.122 3.918 22.608 1.00 90.31 172 ILE A N 1
ATOM 1454 C CA . ILE A 1 172 ? -7.220 2.839 22.208 1.00 90.31 172 ILE A CA 1
ATOM 1455 C C . ILE A 1 172 ? -7.230 1.798 23.316 1.00 90.31 172 ILE A C 1
ATOM 1457 O O . ILE A 1 172 ? -6.958 2.123 24.476 1.00 90.31 172 ILE A O 1
ATOM 1461 N N . GLN A 1 173 ? -7.593 0.575 22.950 1.00 90.94 173 GLN A N 1
ATOM 1462 C CA . GLN A 1 173 ? -7.823 -0.542 23.855 1.00 90.94 173 GLN A CA 1
ATOM 1463 C C . GLN A 1 173 ? -6.963 -1.733 23.430 1.00 90.94 173 GLN A C 1
ATOM 1465 O O . GLN A 1 173 ? -6.911 -2.074 22.253 1.00 90.94 173 GLN A O 1
ATOM 1470 N N . VAL A 1 174 ? -6.297 -2.368 24.390 1.00 87.62 174 VAL A N 1
ATOM 1471 C CA . VAL A 1 174 ? -5.594 -3.641 24.184 1.00 87.62 174 VAL A CA 1
ATOM 1472 C C . VAL A 1 174 ? -6.434 -4.743 24.795 1.00 87.62 174 VAL A C 1
ATOM 1474 O O . VAL A 1 174 ? -6.761 -4.666 25.980 1.00 87.62 174 VAL A O 1
ATOM 1477 N N . PHE A 1 175 ? -6.752 -5.760 24.009 1.00 85.38 175 PHE A N 1
ATOM 1478 C CA . PHE A 1 175 ? -7.424 -6.971 24.461 1.00 85.38 175 PHE A CA 1
ATOM 1479 C C . PHE A 1 175 ? -6.455 -8.144 24.440 1.00 85.38 175 PHE A C 1
ATOM 1481 O O . PHE A 1 175 ? -5.583 -8.221 23.570 1.00 85.38 175 PHE A O 1
ATOM 1488 N N . ASP A 1 176 ? -6.617 -9.046 25.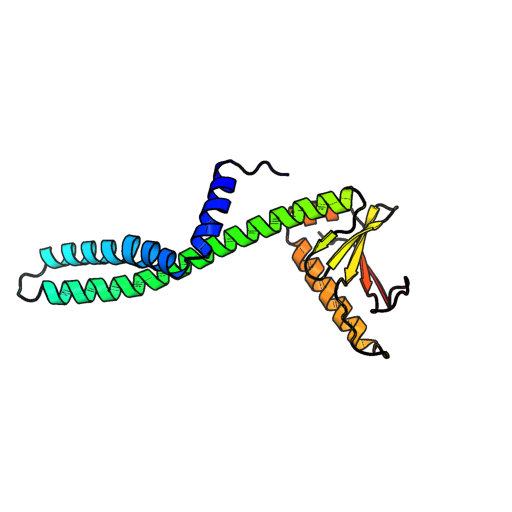405 1.00 78.44 176 ASP A N 1
ATOM 1489 C CA . ASP A 1 176 ? -6.000 -10.361 25.326 1.00 78.44 176 ASP A CA 1
ATOM 1490 C C . ASP A 1 176 ? -6.733 -11.246 24.308 1.00 78.44 176 ASP A C 1
ATOM 1492 O O . ASP A 1 176 ? -7.711 -10.852 23.674 1.00 78.44 176 ASP A O 1
ATOM 1496 N N . ASN A 1 177 ? -6.240 -12.469 24.153 1.00 70.81 177 ASN A N 1
ATOM 1497 C CA . ASN A 1 177 ? -6.858 -13.479 23.301 1.00 70.81 177 ASN A CA 1
ATOM 1498 C C . ASN A 1 177 ? -8.062 -14.167 23.971 1.00 70.81 177 ASN A C 1
ATOM 1500 O O . ASN A 1 177 ? -8.566 -15.159 23.440 1.00 70.81 177 ASN A O 1
ATOM 1504 N N . SER A 1 178 ? -8.480 -13.719 25.158 1.00 66.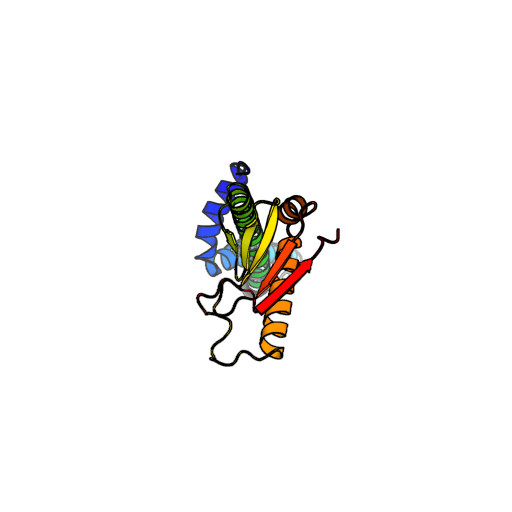81 178 SER A N 1
ATOM 1505 C CA . SER A 1 178 ? -9.585 -14.329 25.891 1.00 66.81 178 SER A CA 1
ATOM 1506 C C . SER A 1 178 ? -10.922 -13.741 25.434 1.00 66.81 178 SER A C 1
ATOM 1508 O O . SER A 1 178 ? -10.990 -12.639 24.898 1.00 66.81 178 SER A O 1
ATOM 1510 N N . GLU A 1 179 ? -12.025 -14.455 25.670 1.00 59.66 179 GLU A N 1
ATOM 1511 C CA . GLU A 1 179 ? -13.379 -13.940 25.399 1.00 59.66 179 GLU A CA 1
ATOM 1512 C C . GLU A 1 179 ? -13.798 -12.804 26.360 1.00 59.66 179 GLU A C 1
ATOM 1514 O O . GLU A 1 179 ? -14.956 -12.382 26.359 1.00 59.66 179 GLU A O 1
ATOM 1519 N N . ASN A 1 180 ? -12.892 -12.305 27.210 1.00 62.22 180 ASN A N 1
ATOM 1520 C CA . ASN A 1 180 ? -13.206 -11.215 28.120 1.00 62.22 180 ASN A CA 1
ATOM 1521 C C . ASN A 1 180 ? -13.389 -9.898 27.359 1.00 62.22 180 ASN A C 1
ATOM 1523 O O . ASN A 1 180 ? -12.499 -9.404 26.676 1.00 62.22 180 ASN A O 1
ATOM 1527 N N . GLU A 1 181 ? -14.527 -9.248 27.592 1.00 69.56 181 GLU A N 1
ATOM 1528 C CA . GLU A 1 181 ? -14.829 -7.917 27.049 1.00 69.56 181 GLU A CA 1
ATOM 1529 C C . GLU A 1 181 ? -14.117 -6.773 27.803 1.00 69.56 181 GLU A C 1
ATOM 1531 O O . GLU A 1 181 ? -14.410 -5.598 27.575 1.00 69.56 181 GLU A O 1
ATOM 1536 N N . ILE A 1 182 ? -13.182 -7.087 28.708 1.00 80.56 182 ILE A N 1
ATOM 1537 C CA . ILE A 1 182 ? -12.463 -6.095 29.514 1.00 80.56 182 ILE A CA 1
ATOM 1538 C C . ILE A 1 182 ? -11.077 -5.855 28.899 1.00 80.56 182 ILE A C 1
ATOM 1540 O O . ILE A 1 182 ? -10.285 -6.793 28.827 1.00 80.56 182 ILE A O 1
ATOM 1544 N N . PRO A 1 183 ? -10.740 -4.614 28.505 1.00 84.00 183 PRO A N 1
ATOM 1545 C CA . PRO A 1 183 ? -9.424 -4.317 27.957 1.00 84.00 183 PRO A CA 1
ATOM 1546 C C . PRO A 1 183 ? -8.339 -4.427 29.038 1.00 84.00 183 PRO A C 1
ATOM 1548 O O . PRO A 1 183 ? -8.491 -3.902 30.143 1.00 84.00 183 PRO A O 1
ATOM 1551 N N . LEU A 1 184 ? -7.202 -5.039 28.694 1.00 84.44 184 LEU A N 1
ATOM 1552 C CA . LEU A 1 184 ? -5.998 -5.090 29.535 1.00 84.44 184 LEU A CA 1
ATOM 1553 C C . LEU A 1 184 ? -5.441 -3.693 29.816 1.00 84.44 184 LEU A C 1
ATOM 1555 O O . LEU A 1 184 ? -4.878 -3.422 30.877 1.00 84.44 184 LEU A O 1
ATOM 1559 N N . LYS A 1 185 ? -5.559 -2.810 28.822 1.00 85.75 185 LYS A N 1
ATOM 1560 C CA . LYS A 1 185 ? -5.100 -1.428 28.883 1.00 85.75 185 LYS A CA 1
ATOM 1561 C C . LYS A 1 185 ? -5.987 -0.565 28.005 1.00 85.75 185 LYS A C 1
ATOM 1563 O O . LYS A 1 185 ? -6.245 -0.904 26.854 1.00 85.75 185 LYS A O 1
ATOM 1568 N N . GLU A 1 186 ? -6.414 0.570 28.541 1.00 88.12 186 GLU A N 1
ATOM 1569 C CA . GLU A 1 186 ? -7.210 1.562 27.825 1.00 88.12 186 GLU A CA 1
ATOM 1570 C C . GLU A 1 186 ? -6.598 2.950 27.999 1.00 88.12 186 GLU A C 1
ATOM 1572 O O . GLU A 1 186 ? -6.160 3.329 29.090 1.00 88.12 186 GLU A O 1
ATOM 1577 N N . LYS A 1 187 ? -6.599 3.734 26.920 1.00 88.88 187 LYS A N 1
ATOM 1578 C CA . LYS A 1 187 ? -6.289 5.159 26.979 1.00 88.88 187 LYS A CA 1
ATOM 1579 C C . LYS A 1 187 ? -7.179 5.947 26.031 1.00 88.88 187 LYS A C 1
ATOM 1581 O O . LYS A 1 187 ? -7.295 5.624 24.849 1.00 88.88 187 LYS A O 1
ATOM 1586 N N . VAL A 1 188 ? -7.735 7.039 26.546 1.00 84.69 188 VAL A N 1
ATOM 1587 C CA . VAL A 1 188 ? -8.391 8.061 25.731 1.00 84.69 188 VAL A CA 1
ATOM 1588 C C . VAL A 1 188 ? -7.321 8.977 25.144 1.00 84.69 188 VAL A C 1
ATOM 1590 O O . VAL A 1 188 ? -6.540 9.595 25.873 1.00 84.69 188 VAL A O 1
ATOM 1593 N N . VAL A 1 189 ? -7.277 9.057 23.821 1.00 80.94 189 VAL A N 1
ATOM 1594 C CA . VAL A 1 189 ? -6.383 9.923 23.060 1.00 80.94 189 VAL A CA 1
ATOM 1595 C C . VAL A 1 189 ? -7.229 10.950 22.322 1.00 80.94 189 VAL A C 1
ATOM 1597 O O . VAL A 1 189 ? -8.154 10.623 21.578 1.00 80.94 189 VAL A O 1
ATOM 1600 N N . TYR A 1 190 ? -6.898 12.220 22.519 1.00 65.75 190 TYR A N 1
ATOM 1601 C CA . TYR A 1 190 ? -7.458 13.294 21.713 1.00 65.75 190 TYR A CA 1
ATOM 1602 C C . TYR A 1 190 ? -6.652 13.398 20.424 1.00 65.75 190 TYR A C 1
ATOM 1604 O O . TYR A 1 190 ? -5.422 13.435 20.461 1.00 65.75 190 TYR A O 1
ATOM 1612 N N . THR A 1 191 ? -7.337 13.441 19.285 1.00 59.03 191 THR A N 1
ATOM 1613 C CA . THR A 1 191 ? -6.729 13.668 17.974 1.00 59.03 191 THR A CA 1
ATOM 1614 C C . THR A 1 191 ? -6.002 15.018 18.002 1.00 59.03 191 THR A C 1
ATOM 1616 O O . THR A 1 191 ? -6.636 16.074 17.984 1.00 59.03 191 THR A O 1
ATOM 1619 N N . VAL A 1 192 ? -4.669 15.002 18.100 1.00 47.81 192 VAL A N 1
ATOM 1620 C CA . VAL A 1 192 ? -3.850 16.219 18.011 1.00 47.81 192 VAL A CA 1
ATOM 1621 C C . VAL A 1 192 ? -3.745 16.584 16.531 1.00 47.81 192 VAL A C 1
ATOM 1623 O O . VAL A 1 192 ? -3.386 15.741 15.710 1.00 47.81 192 VAL A O 1
ATOM 1626 N N . CYS A 1 193 ? -4.155 17.809 16.195 1.00 45.31 193 CYS A N 1
ATOM 1627 C CA . CYS A 1 193 ? -4.091 18.358 14.838 1.00 45.31 193 CYS A CA 1
ATOM 1628 C C . CYS A 1 193 ? -2.651 18.541 14.355 1.00 45.31 193 CYS A C 1
ATOM 1630 O O . CYS A 1 193 ? -1.816 18.986 15.174 1.00 45.31 193 CYS A O 1
#